Protein AF-0000000067869319 (afdb_homodimer)

Solvent-accessible surface area (backbone atoms only — not comparable to full-atom values): 21331 Å² total; per-residue (Å²): 105,58,40,71,77,82,32,71,68,83,78,74,86,83,82,82,80,60,70,73,48,52,66,62,52,66,62,49,45,68,36,62,40,62,28,26,28,65,43,75,42,44,82,75,52,27,30,23,36,36,26,72,45,60,72,85,71,68,50,71,69,44,65,34,43,78,20,43,46,50,33,83,31,21,37,71,39,33,43,42,65,54,85,50,71,67,39,41,28,38,36,38,10,47,85,43,45,61,46,70,24,35,32,40,72,78,50,72,39,92,92,50,56,77,91,72,91,54,92,54,51,48,75,48,73,46,95,59,58,26,36,42,34,38,30,68,80,80,70,42,80,45,78,43,34,66,75,50,69,37,49,78,46,80,42,54,65,43,81,43,79,46,48,80,53,56,75,47,79,44,47,70,51,50,77,46,80,46,47,74,40,78,38,73,54,118,129,77,69,71,89,70,66,73,78,86,76,81,86,80,90,79,80,75,51,72,73,38,48,66,61,57,54,51,40,48,36,35,43,62,28,26,28,64,43,76,42,70,95,76,53,28,32,22,37,35,26,70,44,62,72,85,71,69,50,72,65,45,65,36,43,78,21,45,60,66,62,94,35,82,64,97,60,69,52,90,77,80,87,46,70,68,19,36,29,39,36,39,4,92,86,30,46,58,50,73,22,38,33,36,53,7,34,58,38,90,93,23,54,75,89,62,55,52,68,56,36,38,36,37,37,39,70,62,59,26,36,42,35,38,30,65,80,78,26,36,39,37,38,36,24,52,74,57,60,30,68,49,79,46,81,42,58,62,44,79,46,78,35,84,43,65,44,77,47,79,38,88,52,68,45,75,46,76,60,100,73,86,78,81,85,119

Nearest PDB structures (foldseek):
  3qr8-assembly1_A  TM=9.189E-01  e=3.769E-14  Peduovirus P2
  4s37-assembly3_G  TM=7.248E-01  e=3.192E-13  Pseudomonas aeruginosa
  4s37-assembly6_Q  TM=6.832E-01  e=3.247E-12  Pseudomonas aeruginosa
  6j0m-assembly1_C  TM=5.614E-01  e=2.243E-05  Photorhabdus asymbiotica
  3aqj-assembly2_R  TM=8.173E-01  e=1.154E-01  Peduovirus P2

Radius of gyration: 25.8 Å; Cα contacts (8 Å, |Δi|>4): 747; chains: 2; bounding box: 47×86×66 Å

InterPro domains:
  IPR006531 Gp5/Type VI secretion system Vgr protein, OB-fold domain [PF04717] (34-108)
  IPR013046 Phage baseplate assembly protein V/Gp45 [TIGR01644] (29-178)
  IPR037026 Vgr protein, OB-fold domain superfamily [G3DSA:2.40.50.230] (19-111)

Secondary structure (DSSP, 8-state):
-TTTTT--------SSTTSHHHHHHHTS--SEEEEEEEEEEGGGTEEEEEE---GGGT---EEP-SB-BB-S-BSSSEEEE---TT-EEEEE-TTS-GGG-EEEE----SSS--S---TTEEEEE-TT--EEEEETTTTEEEEE-TTTT-EEEEE-SEEEEEESS-EEEEESS-EEEE-SEEEE--/---GGG----------S--HHHHHHHTS--SEEEEEEEEEEGGGTEEEEEE---GGGT---EEP-SB-B--S-BSSSB------TT-EEEEE-TTS-GGG-EEEE-B--SSS--S---TTEEEEE-TT--EEEEETTTTEEEEE-TTTT-EEEEEES-EEEEESS-EEEE-SSEEEE--S---S--

Structure (mmCIF, N/CA/C/O backbone):
data_AF-0000000067869319-model_v1
#
loop_
_entity.id
_entity.type
_entity.pdbx_description
1 polymer 'Phage baseplate assembly protein V'
#
loop_
_atom_site.group_PDB
_atom_site.id
_atom_site.type_symbol
_atom_site.label_atom_id
_atom_site.label_alt_id
_atom_site.label_comp_id
_atom_site.label_asym_id
_atom_site.label_entity_id
_atom_site.label_seq_id
_atom_site.pdbx_PDB_ins_code
_atom_site.Cartn_x
_atom_site.Cartn_y
_atom_site.Cartn_z
_atom_site.occupancy
_atom_site.B_iso_or_equiv
_atom_site.auth_seq_id
_atom_site.auth_comp_id
_atom_site.auth_asym_id
_atom_site.auth_atom_id
_atom_site.pdbx_PDB_model_num
ATOM 1 N N . MET A 1 1 ? 20.812 10.32 29.609 1 18.92 1 MET A N 1
ATOM 2 C CA . MET A 1 1 ? 21.781 10.891 28.688 1 18.92 1 MET A CA 1
ATOM 3 C C . MET A 1 1 ? 21.172 11.086 27.297 1 18.92 1 MET A C 1
ATOM 5 O O . MET A 1 1 ? 20.438 10.219 26.828 1 18.92 1 MET A O 1
ATOM 9 N N . ALA A 1 2 ? 21.156 12.062 26.469 1 27.75 2 ALA A N 1
ATOM 10 C CA . ALA A 1 2 ? 20.047 12.328 25.562 1 27.75 2 ALA A CA 1
ATOM 11 C C . ALA A 1 2 ? 20.016 11.312 24.422 1 27.75 2 ALA A C 1
ATOM 13 O O . ALA A 1 2 ? 18.953 10.781 24.078 1 27.75 2 ALA A O 1
ATOM 14 N N . PRO A 1 3 ? 19.969 10.094 23.609 1 24.06 3 PRO A N 1
ATOM 15 C CA . PRO A 1 3 ? 18.562 10.102 23.219 1 24.06 3 PRO A CA 1
ATOM 16 C C . PRO A 1 3 ? 17.609 10.031 24.406 1 24.06 3 PRO A C 1
ATOM 18 O O . PRO A 1 3 ? 16.391 10.086 24.234 1 24.06 3 PRO A O 1
ATOM 21 N N . GLN A 1 4 ? 17.75 8.977 25.328 1 26.09 4 GLN A N 1
ATOM 22 C CA . GLN A 1 4 ? 18.703 7.875 25.219 1 26.09 4 GLN A CA 1
ATOM 23 C C . GLN A 1 4 ? 18.188 6.797 24.266 1 26.09 4 GLN A C 1
ATOM 25 O O . GLN A 1 4 ? 18.953 5.926 23.844 1 26.09 4 GLN A O 1
ATOM 30 N N . TRP A 1 5 ? 17.125 6.77 22.969 1 31.14 5 TRP A N 1
ATOM 31 C CA . TRP A 1 5 ? 16.781 7.492 21.75 1 31.14 5 TRP A CA 1
ATOM 32 C C . TRP A 1 5 ? 16.062 8.797 22.078 1 31.14 5 TRP A C 1
ATOM 34 O O . TRP A 1 5 ? 16.406 9.852 21.531 1 31.14 5 TRP A O 1
ATOM 44 N N . LEU A 1 6 ? 14.82 9.195 22.344 1 31.52 6 LEU A N 1
ATOM 45 C CA . LEU A 1 6 ? 14.219 10.391 22.922 1 31.52 6 LEU A CA 1
ATOM 46 C C . LEU A 1 6 ? 14.57 10.516 24.391 1 31.52 6 LEU A C 1
ATOM 48 O O . LEU A 1 6 ? 13.789 11.07 25.172 1 31.52 6 LEU A O 1
ATOM 52 N N . GLU A 1 7 ? 15.555 9.984 25 1 29.2 7 GLU A N 1
ATOM 53 C CA . GLU A 1 7 ? 15.797 10.203 26.422 1 29.2 7 GLU A CA 1
ATOM 54 C C . GLU A 1 7 ? 16.016 11.688 26.719 1 29.2 7 GLU A C 1
ATOM 56 O O . GLU A 1 7 ? 17.094 12.227 26.438 1 29.2 7 GLU A O 1
ATOM 61 N N . ARG A 1 8 ? 15.016 12.633 26.359 1 29.77 8 ARG A N 1
ATOM 62 C CA . ARG A 1 8 ? 15.172 13.984 26.891 1 29.77 8 ARG A CA 1
ATOM 63 C C . ARG A 1 8 ? 15.289 13.969 28.422 1 29.77 8 ARG A C 1
ATOM 65 O O . ARG A 1 8 ? 14.578 13.219 29.094 1 29.77 8 ARG A O 1
ATOM 72 N N . GLY A 1 9 ? 16.406 14.211 28.969 1 27.19 9 GLY A N 1
ATOM 73 C CA . GLY A 1 9 ? 16.672 14.414 30.391 1 27.19 9 GLY A CA 1
ATOM 74 C C . GLY A 1 9 ? 15.703 15.367 31.047 1 27.19 9 GLY A C 1
ATOM 75 O O . GLY A 1 9 ? 15.07 16.188 30.375 1 27.19 9 GLY A O 1
ATOM 76 N N . ASP A 1 10 ? 15.32 15.172 32.281 1 28.61 10 ASP A N 1
ATOM 77 C CA . ASP A 1 10 ? 14.391 15.68 33.281 1 28.61 10 ASP A CA 1
ATOM 78 C C . ASP A 1 10 ? 14.617 17.172 33.531 1 28.61 10 ASP A C 1
ATOM 80 O O . ASP A 1 10 ? 15.445 17.531 34.375 1 28.61 10 ASP A O 1
ATOM 84 N N . ALA A 1 11 ? 14.719 18.203 32.594 1 29.91 11 ALA A N 1
ATOM 85 C CA . ALA A 1 11 ? 14.922 19.516 33.219 1 29.91 11 ALA A CA 1
ATOM 86 C C . ALA A 1 11 ? 13.703 19.938 34.031 1 29.91 11 ALA A C 1
ATOM 88 O O . ALA A 1 11 ? 12.578 19.938 33.531 1 29.91 11 ALA A O 1
ATOM 89 N N . THR A 1 12 ? 13.602 19.844 35.312 1 27.05 12 THR A N 1
ATOM 90 C CA . THR A 1 12 ? 12.672 20.203 36.375 1 27.05 12 THR A CA 1
ATOM 91 C C . THR A 1 12 ? 12.398 21.703 36.344 1 27.05 12 THR A C 1
ATOM 93 O O . THR A 1 12 ? 11.797 22.25 37.281 1 27.05 12 THR A O 1
ATOM 96 N N . THR A 1 13 ? 12.273 22.5 35.25 1 28.31 13 THR A N 1
ATOM 97 C CA . THR A 1 13 ? 12.133 23.906 35.562 1 28.31 13 THR A CA 1
ATOM 98 C C . THR A 1 13 ? 10.781 24.188 36.219 1 28.31 13 THR A C 1
ATOM 100 O O . THR A 1 13 ? 9.742 23.719 35.75 1 28.31 13 THR A O 1
ATOM 103 N N . SER A 1 14 ? 10.562 24.812 37.5 1 27.92 14 SER A N 1
ATOM 104 C CA . SER A 1 14 ? 9.609 25.094 38.594 1 27.92 14 SER A CA 1
ATOM 105 C C . SER A 1 14 ? 8.461 25.969 38.094 1 27.92 14 SER A C 1
ATOM 107 O O . SER A 1 14 ? 7.293 25.594 38.219 1 27.92 14 SER A O 1
ATOM 109 N N . GLY A 1 15 ? 8.234 27.297 38.656 1 27.8 15 GLY A N 1
ATOM 110 C CA . GLY A 1 15 ? 7.211 27.953 39.438 1 27.8 15 GLY A CA 1
ATOM 111 C C . GLY A 1 15 ? 6.152 28.641 38.625 1 27.8 15 GLY A C 1
ATOM 112 O O . GLY A 1 15 ? 4.957 28.5 38.875 1 27.8 15 GLY A O 1
ATOM 113 N N . VAL A 1 16 ? 6.34 29.938 38.125 1 30.02 16 VAL A N 1
ATOM 114 C CA . VAL A 1 16 ? 5.473 31.109 38.094 1 30.02 16 VAL A CA 1
ATOM 115 C C . VAL A 1 16 ? 4.555 31.047 36.875 1 30.02 16 VAL A C 1
ATOM 117 O O . VAL A 1 16 ? 3.703 31.922 36.688 1 30.02 16 VAL A O 1
ATOM 120 N N . GLY A 1 17 ? 5.023 30.406 35.688 1 32.97 17 GLY A N 1
ATOM 121 C CA . GLY A 1 17 ? 4.457 30.75 34.406 1 32.97 17 GLY A CA 1
ATOM 122 C C . GLY A 1 17 ? 3.062 30.188 34.188 1 32.97 17 GLY A C 1
ATOM 123 O O . GLY A 1 17 ? 2.635 29.969 33.062 1 32.97 17 GLY A O 1
ATOM 124 N N . ASP A 1 18 ? 2.207 30.094 35.25 1 34.16 18 ASP A N 1
ATOM 125 C CA . ASP A 1 18 ? 0.947 29.359 35.25 1 34.16 18 ASP A CA 1
ATOM 126 C C . ASP A 1 18 ? -0.1 30.047 34.375 1 34.16 18 ASP A C 1
ATOM 128 O O . ASP A 1 18 ? -0.998 29.391 33.844 1 34.16 18 ASP A O 1
ATOM 132 N N . TYR A 1 19 ? -0.344 31.344 34.625 1 35.09 19 TYR A N 1
ATOM 133 C CA . TYR A 1 19 ? -1.619 31.953 34.281 1 35.09 19 TYR A CA 1
ATOM 134 C C . TYR A 1 19 ? -1.768 32.062 32.781 1 35.09 19 TYR A C 1
ATOM 136 O O . TYR A 1 19 ? -2.863 31.891 32.219 1 35.09 19 TYR A O 1
ATOM 144 N N . GLU A 1 20 ? -0.791 32.719 32 1 35.06 20 GLU A N 1
ATOM 145 C CA . GLU A 1 20 ? -0.871 32.938 30.562 1 35.06 20 GLU A CA 1
ATOM 146 C C . GLU A 1 20 ? -0.944 31.594 29.828 1 35.06 20 GLU A C 1
ATOM 148 O O . GLU A 1 20 ? -1.161 31.578 28.609 1 35.06 20 GLU A O 1
ATOM 153 N N . ALA A 1 21 ? -0.523 30.531 30.531 1 37.59 21 ALA A N 1
ATOM 154 C CA . ALA A 1 21 ? -0.527 29.172 30 1 37.59 21 ALA A CA 1
ATOM 155 C C . ALA A 1 21 ? -1.949 28.703 29.719 1 37.59 21 ALA A C 1
ATOM 157 O O . ALA A 1 21 ? -2.174 27.906 28.812 1 37.59 21 ALA A O 1
ATOM 158 N N . SER A 1 22 ? -2.967 29.281 30.5 1 38.34 22 SER A N 1
ATOM 159 C CA . SER A 1 22 ? -4.316 28.75 30.359 1 38.34 22 SER A CA 1
ATOM 160 C C . SER A 1 22 ? -4.918 29.094 29 1 38.34 22 SER A C 1
ATOM 162 O O . SER A 1 22 ? -5.586 28.266 28.375 1 38.34 22 SER A O 1
ATOM 164 N N . ASP A 1 23 ? -5.035 30.484 28.688 1 38.06 23 ASP A N 1
ATOM 165 C CA . ASP A 1 23 ? -5.707 30.906 27.469 1 38.06 23 ASP A CA 1
ATOM 166 C C . ASP A 1 23 ? -4.961 30.406 26.234 1 38.06 23 ASP A C 1
ATOM 168 O O . ASP A 1 23 ? -5.578 30.125 25.203 1 38.06 23 ASP A O 1
ATOM 172 N N . HIS A 1 24 ? -3.688 30.562 26.156 1 38.81 24 HIS A N 1
ATOM 173 C CA . HIS A 1 24 ? -2.881 29.969 25.094 1 38.81 24 HIS A CA 1
ATOM 174 C C . HIS A 1 24 ? -3.125 28.469 25 1 38.81 24 HIS A C 1
ATOM 176 O O . HIS A 1 24 ? -2.824 27.859 23.969 1 38.81 24 HIS A O 1
ATOM 182 N N . SER A 1 25 ? -3.391 27.828 26.109 1 41.72 25 SER A N 1
ATOM 183 C CA . SER A 1 25 ? -3.699 26.406 26.125 1 41.72 25 SER A CA 1
ATOM 184 C C . SER A 1 25 ? -4.922 26.094 25.281 1 41.72 25 SER A C 1
ATOM 186 O O . SER A 1 25 ? -4.984 25.047 24.625 1 41.72 25 SER A O 1
ATOM 188 N N . ARG A 1 26 ? -6.016 26.859 25.5 1 40.59 26 ARG A N 1
ATOM 189 C CA . ARG A 1 26 ? -7.258 26.547 24.812 1 40.59 26 ARG A CA 1
ATOM 190 C C . ARG A 1 26 ? -7.09 26.688 23.297 1 40.59 26 ARG A C 1
ATOM 192 O O . ARG A 1 26 ? -7.777 26.016 22.531 1 40.59 26 ARG A O 1
ATOM 199 N N . ARG A 1 27 ? -6.496 27.891 22.906 1 41.31 27 ARG A N 1
ATOM 200 C CA . ARG A 1 27 ? -6.422 28.047 21.453 1 41.31 27 ARG A CA 1
ATOM 201 C C . ARG A 1 27 ? -5.508 27 20.828 1 41.31 27 ARG A C 1
ATOM 203 O O . ARG A 1 27 ? -4.828 27.266 19.844 1 41.31 27 ARG A O 1
ATOM 210 N N . HIS A 1 28 ? -4.812 26.266 21.641 1 45.34 28 HIS A N 1
ATOM 211 C CA . HIS A 1 28 ? -4.195 25.172 20.906 1 45.34 28 HIS A CA 1
ATOM 212 C C . HIS A 1 28 ? -5.125 24.641 19.828 1 45.34 28 HIS A C 1
ATOM 214 O O . HIS A 1 28 ? -6.129 23.984 20.125 1 45.34 28 HIS A O 1
ATOM 220 N N . GLY A 1 29 ? -5.574 25.672 18.938 1 47.19 29 GLY A N 1
ATOM 221 C CA . GLY A 1 29 ? -6.387 25.266 17.797 1 47.19 29 GLY A CA 1
ATOM 222 C C . GLY A 1 29 ? -6.312 23.781 17.516 1 47.19 29 GLY A C 1
ATOM 223 O O . GLY A 1 29 ? -5.27 23.156 17.719 1 47.19 29 GLY A O 1
ATOM 224 N N . ASN A 1 30 ? -7.383 23.156 17.766 1 56.75 30 ASN A N 1
ATOM 225 C CA . ASN A 1 30 ? -7.512 21.703 17.609 1 56.75 30 ASN A CA 1
ATOM 226 C C . ASN A 1 30 ? -6.902 21.234 16.297 1 56.75 30 ASN A C 1
ATOM 228 O O . ASN A 1 30 ? -7.57 21.234 15.258 1 56.75 30 ASN A O 1
ATOM 232 N N . LEU A 1 31 ? -5.586 21.188 16.234 1 72.06 31 LEU A N 1
ATOM 233 C CA . LEU A 1 31 ? -4.762 20.812 15.094 1 72.06 31 LEU A CA 1
ATOM 234 C C . LEU A 1 31 ? -5.168 19.453 14.555 1 72.06 31 LEU A C 1
ATOM 236 O O . LEU A 1 31 ? -4.988 19.172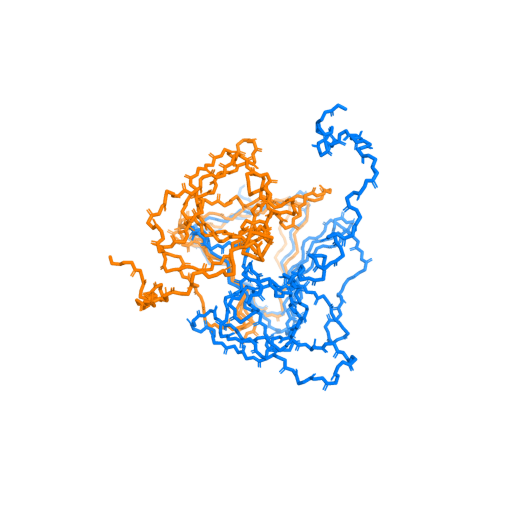 13.367 1 72.06 31 LEU A O 1
ATOM 240 N N . LEU A 1 32 ? -5.887 18.75 15.477 1 80.62 32 LEU A N 1
ATOM 241 C CA . LEU A 1 32 ? -6.324 17.406 15.078 1 80.62 32 LEU A CA 1
ATOM 242 C C . LEU A 1 32 ? -7.789 17.203 15.43 1 80.62 32 LEU A C 1
ATOM 244 O O . LEU A 1 32 ? -8.219 17.5 16.547 1 80.62 32 LEU A O 1
ATOM 248 N N . ARG A 1 33 ? -8.531 16.844 14.414 1 84.12 33 ARG A N 1
ATOM 249 C CA . ARG A 1 33 ? -9.938 16.5 14.641 1 84.12 33 ARG A CA 1
ATOM 250 C C . ARG A 1 33 ? -10.289 15.188 13.961 1 84.12 33 ARG A C 1
ATOM 252 O O . ARG A 1 33 ? -9.828 14.906 12.852 1 84.12 33 ARG A O 1
ATOM 259 N N . VAL A 1 34 ? -11.156 14.477 14.711 1 87.69 34 VAL A N 1
ATOM 260 C CA . VAL A 1 34 ? -11.672 13.25 14.102 1 87.69 34 VAL A CA 1
ATOM 261 C C . VAL A 1 34 ? -12.938 13.57 13.312 1 87.69 34 VAL A C 1
ATOM 263 O O . VAL A 1 34 ? -13.766 14.367 13.742 1 87.69 34 VAL A O 1
ATOM 266 N N . GLY A 1 35 ? -13.086 12.984 12.141 1 91.25 35 GLY A N 1
ATOM 267 C CA . GLY A 1 35 ? -14.273 13.125 11.312 1 91.25 35 GLY A CA 1
ATOM 268 C C . GLY A 1 35 ? -14.516 11.922 10.422 1 91.25 35 GLY A C 1
ATOM 269 O O . GLY A 1 35 ? -13.906 10.867 10.609 1 91.25 35 GLY A O 1
ATOM 270 N N . ARG A 1 36 ? -15.547 12.125 9.539 1 93.81 36 ARG A N 1
ATOM 271 C CA . ARG A 1 36 ? -15.883 11.109 8.547 1 93.81 36 ARG A CA 1
ATOM 272 C C . ARG A 1 36 ? -15.883 11.703 7.141 1 93.81 36 ARG A C 1
ATOM 274 O O . ARG A 1 36 ? -16.344 12.828 6.938 1 93.81 36 ARG A O 1
ATOM 281 N N . VAL A 1 37 ? -15.383 10.898 6.246 1 95.94 37 VAL A N 1
ATOM 282 C CA . VAL A 1 37 ? -15.445 11.336 4.859 1 95.94 37 VAL A CA 1
ATOM 283 C C . VAL A 1 37 ? -16.906 11.547 4.445 1 95.94 37 VAL A C 1
ATOM 285 O O . VAL A 1 37 ? -17.719 10.617 4.52 1 95.94 37 VAL A O 1
ATOM 288 N N . ALA A 1 38 ? -17.234 12.727 3.963 1 96.06 38 ALA A N 1
ATOM 289 C CA . ALA A 1 38 ? -18.594 13.062 3.551 1 96.06 38 ALA A CA 1
ATOM 290 C C . ALA A 1 38 ? -18.734 12.992 2.033 1 96.06 38 ALA A C 1
ATOM 292 O O . ALA A 1 38 ? -19.766 12.539 1.522 1 96.06 38 ALA A O 1
ATOM 293 N N . GLU A 1 39 ? -17.812 13.531 1.343 1 97.69 39 GLU A N 1
ATOM 294 C CA . GLU A 1 39 ? -17.75 13.57 -0.115 1 97.69 39 GLU A CA 1
ATOM 295 C C . GLU A 1 39 ? -16.344 13.266 -0.622 1 97.69 39 GLU A C 1
ATOM 297 O O . GLU A 1 39 ? -15.367 13.422 0.114 1 97.69 39 GLU A O 1
ATOM 302 N N . ALA A 1 40 ? -16.328 12.805 -1.881 1 97.31 40 ALA A N 1
ATOM 303 C CA . ALA A 1 40 ? -15.031 12.523 -2.484 1 97.31 40 ALA A CA 1
ATOM 304 C C . ALA A 1 40 ? -15 12.945 -3.951 1 97.31 40 ALA A C 1
ATOM 306 O O . ALA A 1 40 ? -15.977 12.742 -4.68 1 97.31 40 ALA A O 1
ATOM 307 N N . ASP A 1 41 ? -13.922 13.57 -4.305 1 96.88 41 ASP A N 1
ATOM 308 C CA . ASP A 1 41 ? -13.562 13.859 -5.691 1 96.88 41 ASP A CA 1
ATOM 309 C C . ASP A 1 41 ? -12.289 13.117 -6.09 1 96.88 41 ASP A C 1
ATOM 311 O O . ASP A 1 41 ? -11.195 13.688 -6.062 1 96.88 41 ASP A O 1
ATOM 315 N N . TYR A 1 42 ? -12.438 11.906 -6.531 1 95.81 42 TYR A N 1
ATOM 316 C CA . TYR A 1 42 ? -11.312 10.992 -6.723 1 95.81 42 TYR A CA 1
ATOM 317 C C . TYR A 1 42 ? -10.438 11.445 -7.883 1 95.81 42 TYR A C 1
ATOM 319 O O . TYR A 1 42 ? -9.211 11.375 -7.805 1 95.81 42 TYR A O 1
ATOM 327 N N . PRO A 1 43 ? -11.008 11.977 -8.969 1 94.88 43 PRO A N 1
ATOM 328 C CA . PRO A 1 43 ? -10.141 12.461 -10.047 1 94.88 43 PRO A CA 1
ATOM 329 C C . PRO A 1 43 ? -9.18 13.555 -9.586 1 94.88 43 PRO A C 1
ATOM 331 O O . PRO A 1 43 ? -8.086 13.688 -10.133 1 94.88 43 PRO A O 1
ATOM 334 N N . LYS A 1 44 ? -9.562 14.258 -8.547 1 92.69 44 LYS A N 1
ATOM 335 C CA . LYS A 1 44 ? -8.711 15.336 -8.062 1 92.69 44 LYS A CA 1
ATOM 336 C C . LYS A 1 44 ? -7.953 14.914 -6.801 1 92.69 44 LYS A C 1
ATOM 338 O O . LYS A 1 44 ? -7.102 15.656 -6.305 1 92.69 44 LYS A O 1
ATOM 343 N N . GLY A 1 45 ? -8.289 13.734 -6.352 1 92.69 45 GLY A N 1
ATOM 344 C CA . GLY A 1 45 ? -7.629 13.258 -5.148 1 92.69 45 GLY A CA 1
ATOM 345 C C . GLY A 1 45 ? -8.008 14.055 -3.91 1 92.69 45 GLY A C 1
ATOM 346 O O . GLY A 1 45 ? -7.152 14.336 -3.064 1 92.69 45 GLY A O 1
ATOM 347 N N . LEU A 1 46 ? -9.227 14.516 -3.805 1 94.12 46 LEU A N 1
ATOM 348 C CA . LEU A 1 46 ? -9.672 15.359 -2.701 1 94.12 46 LEU A CA 1
ATOM 349 C C . LEU A 1 46 ? -10.914 14.773 -2.039 1 94.12 46 LEU A C 1
ATOM 351 O O . LEU A 1 46 ? -11.688 14.055 -2.678 1 94.12 46 LEU A O 1
ATOM 355 N N . ILE A 1 47 ? -11.062 15.102 -0.791 1 95.5 47 ILE A N 1
ATOM 356 C CA . ILE A 1 47 ? -12.258 14.711 -0.053 1 95.5 47 ILE A CA 1
ATOM 357 C C . ILE A 1 47 ? -12.758 15.883 0.788 1 95.5 47 ILE A C 1
ATOM 359 O O . ILE A 1 47 ? -12.023 16.844 1.005 1 95.5 47 ILE A O 1
ATOM 363 N N . ARG A 1 48 ? -13.969 15.789 1.183 1 96.31 48 ARG A N 1
ATOM 364 C CA . ARG A 1 48 ? -14.523 16.609 2.254 1 96.31 48 ARG A CA 1
ATOM 365 C C . ARG A 1 48 ? -14.852 15.766 3.479 1 96.31 48 ARG A C 1
ATOM 367 O O . ARG A 1 48 ? -15.367 14.656 3.352 1 96.31 48 ARG A O 1
ATOM 374 N N . VAL A 1 49 ? -14.516 16.312 4.617 1 94.25 49 VAL A N 1
ATOM 375 C CA . VAL A 1 49 ? -14.68 15.586 5.867 1 94.25 49 VAL A CA 1
ATOM 376 C C . VAL A 1 49 ? -15.695 16.297 6.754 1 94.25 49 VAL A C 1
ATOM 378 O O . VAL A 1 49 ? -15.617 17.516 6.938 1 94.25 49 VAL A O 1
ATOM 381 N N . ALA A 1 50 ? -16.656 15.547 7.238 1 93.06 50 ALA A N 1
ATOM 382 C CA . ALA A 1 50 ? -17.594 16.031 8.25 1 93.06 50 ALA A CA 1
ATOM 383 C C . ALA A 1 50 ? -17.031 15.852 9.656 1 93.06 50 ALA A C 1
ATOM 385 O O . ALA A 1 50 ? -16.719 14.727 10.062 1 93.06 50 ALA A O 1
ATOM 386 N N . ILE A 1 51 ? -16.797 16.891 10.312 1 87.88 51 ILE A N 1
ATOM 387 C CA . ILE A 1 51 ? -16.25 16.891 11.664 1 87.88 51 ILE A CA 1
ATOM 388 C C . ILE A 1 51 ? -17.359 17.188 12.672 1 87.88 51 ILE A C 1
ATOM 390 O O . ILE A 1 51 ? -18.109 18.141 12.516 1 87.88 51 ILE A O 1
ATOM 394 N N . GLU A 1 52 ? -17.594 16.188 13.578 1 72.62 52 GLU A N 1
ATOM 395 C CA . GLU A 1 52 ? -18.641 16.422 14.57 1 72.62 52 GLU A CA 1
ATOM 396 C C . GLU A 1 52 ? -18.172 17.391 15.648 1 72.62 52 GLU A C 1
ATOM 398 O O . GLU A 1 52 ? -17.047 17.297 16.141 1 72.62 52 GLU A O 1
ATOM 403 N N . GLU A 1 53 ? -18.609 18.562 15.547 1 60.66 53 GLU A N 1
ATOM 404 C CA . GLU A 1 53 ? -18.297 19.562 16.578 1 60.66 53 GLU A CA 1
ATOM 405 C C . GLU A 1 53 ? -18.766 19.094 17.953 1 60.66 53 GLU A C 1
ATOM 407 O O . GLU A 1 53 ? -19.609 18.203 18.062 1 60.66 53 GLU A O 1
ATOM 412 N N . ASP A 1 54 ? -18.141 19.594 19 1 52.94 54 ASP A N 1
ATOM 413 C CA . ASP A 1 54 ? -18.406 19.406 20.438 1 52.94 54 ASP A CA 1
ATOM 414 C C . ASP A 1 54 ? -19.906 19.328 20.719 1 52.94 54 ASP A C 1
ATOM 416 O O . ASP A 1 54 ? -20.672 20.156 20.219 1 52.94 54 ASP A O 1
ATOM 420 N N . GLU A 1 55 ? -20.359 18.047 21.078 1 48.75 55 GLU A N 1
ATOM 421 C CA . GLU A 1 55 ? -21.719 17.875 21.562 1 48.75 55 GLU A CA 1
ATOM 422 C C . GLU A 1 55 ? -22.203 19.094 22.328 1 48.75 55 GLU A C 1
ATOM 424 O O . GLU A 1 55 ? -23.406 19.406 22.328 1 48.75 55 GLU A O 1
ATOM 429 N N . GLU A 1 56 ? -21.297 19.531 23.219 1 48.44 56 GLU A N 1
ATOM 430 C CA . GLU A 1 56 ? -21.828 20.531 24.141 1 48.44 56 GLU A CA 1
ATOM 431 C C . GLU A 1 56 ? -22.422 21.719 23.391 1 48.44 56 GLU A C 1
ATOM 433 O O . GLU A 1 56 ? -23.375 22.344 23.859 1 48.44 56 GLU A O 1
ATOM 438 N N . SER A 1 57 ? -21.688 22.125 22.484 1 46.75 57 SER A N 1
ATOM 439 C CA . SER A 1 57 ? -22.219 23.359 21.922 1 46.75 57 SER A CA 1
ATOM 440 C C . SER A 1 57 ? -23.328 23.094 20.922 1 46.75 57 SER A C 1
ATOM 442 O O . SER A 1 57 ? -24.016 24.016 20.484 1 46.75 57 SER A O 1
ATOM 444 N N . GLY A 1 58 ? -23.812 21.844 20.797 1 47.88 58 GLY A N 1
ATOM 445 C CA . GLY A 1 58 ? -24.953 21.547 19.922 1 47.88 58 GLY A CA 1
ATOM 446 C C . GLY A 1 58 ? -24.688 21.891 18.469 1 47.88 58 GLY A C 1
ATOM 447 O O . GLY A 1 58 ? -25.625 21.969 17.672 1 47.88 58 GLY A O 1
ATOM 448 N N . GLU A 1 59 ? -23.562 22.578 18.219 1 48.69 59 GLU A N 1
ATOM 449 C CA . GLU A 1 59 ? -23.391 23.188 16.906 1 48.69 59 GLU A CA 1
ATOM 450 C C . GLU A 1 59 ? -23.141 22.125 15.836 1 48.69 59 GLU A C 1
ATOM 452 O O . GLU A 1 59 ? -22.719 21 16.156 1 48.69 59 GLU A O 1
ATOM 457 N N . ALA A 1 60 ? -23.547 22.562 14.555 1 54.75 60 ALA A N 1
A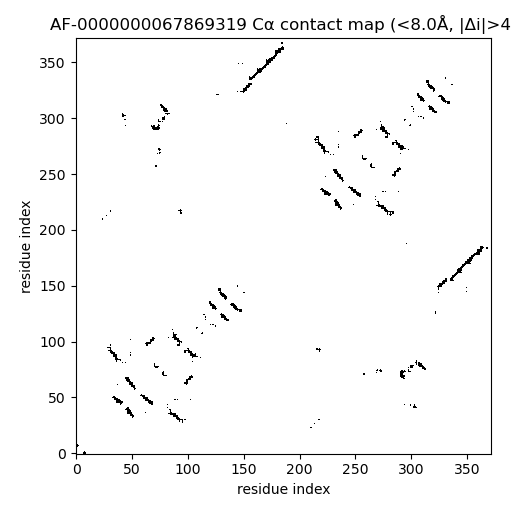TOM 458 C CA . ALA A 1 60 ? -23.641 21.953 13.227 1 54.75 60 ALA A CA 1
ATOM 459 C C . ALA A 1 60 ? -22.328 21.281 12.836 1 54.75 60 ALA A C 1
ATOM 461 O O . ALA A 1 60 ? -21.266 21.641 13.328 1 54.75 60 ALA A O 1
ATOM 462 N N . LEU A 1 61 ? -22.344 20.141 12.242 1 63.84 61 LEU A N 1
ATOM 463 C CA . LEU A 1 61 ? -21.328 19.438 11.484 1 63.84 61 LEU A CA 1
ATOM 464 C C . LEU A 1 61 ? -20.531 20.391 10.602 1 63.84 61 LEU A C 1
ATOM 466 O O . LEU A 1 61 ? -21.109 21.234 9.906 1 63.84 61 LEU A O 1
ATOM 470 N N . LEU A 1 62 ? -19.266 20.578 11.078 1 83.06 62 LEU A N 1
ATOM 471 C CA . LEU A 1 62 ? -18.375 21.344 10.203 1 83.06 62 LEU A CA 1
ATOM 472 C C . LEU A 1 62 ? -17.875 20.469 9.055 1 83.06 62 LEU A C 1
ATOM 474 O O . LEU A 1 62 ? -17.453 19.328 9.266 1 83.06 62 LEU A O 1
ATOM 478 N N . LEU A 1 63 ? -18.234 20.953 7.848 1 90.25 63 LEU A N 1
ATOM 479 C CA . LEU A 1 63 ? -17.719 20.312 6.641 1 90.25 63 LEU A CA 1
ATOM 480 C C . LEU A 1 63 ? -16.469 21.031 6.148 1 90.25 63 LEU A C 1
ATOM 482 O O . LEU A 1 63 ? -16.469 22.25 5.992 1 90.25 63 LEU A O 1
ATOM 486 N N . THR A 1 64 ? -15.383 20.281 6.008 1 91.62 64 THR A N 1
ATOM 487 C CA . THR A 1 64 ? -14.172 20.891 5.473 1 91.62 64 THR A CA 1
ATOM 488 C C . THR A 1 64 ? -14.367 21.297 4.012 1 91.62 64 THR A C 1
ATOM 490 O O . THR A 1 64 ? -15.336 20.891 3.375 1 91.62 64 THR A O 1
ATOM 493 N N . ASP A 1 65 ? -13.492 22.188 3.508 1 93.94 65 ASP A N 1
ATOM 494 C CA . ASP A 1 65 ? -13.344 22.297 2.059 1 93.94 65 ASP A CA 1
ATOM 495 C C . ASP A 1 65 ? -12.75 21.016 1.474 1 93.94 65 ASP A C 1
ATOM 497 O O . ASP A 1 65 ? -12.555 20.031 2.189 1 93.94 65 ASP A O 1
ATOM 501 N N . TRP A 1 66 ? -12.586 21.016 0.118 1 94.88 66 TRP A N 1
ATOM 502 C CA . TRP A 1 66 ? -11.852 19.906 -0.499 1 94.88 66 TRP A CA 1
ATOM 503 C C . TRP A 1 66 ? -10.414 19.859 0.002 1 94.88 66 TRP A C 1
ATOM 505 O O . TRP A 1 66 ? -9.656 20.812 -0.179 1 94.88 66 TRP A O 1
ATOM 515 N N . ILE A 1 67 ? -10.055 18.797 0.67 1 91.81 67 ILE A N 1
ATOM 516 C CA . ILE A 1 67 ? -8.711 18.672 1.214 1 91.81 67 ILE A CA 1
ATOM 517 C C . ILE A 1 67 ? -8.078 17.359 0.729 1 91.81 67 ILE A C 1
ATOM 519 O O . ILE A 1 67 ? -8.781 16.391 0.441 1 91.81 67 ILE A O 1
ATOM 523 N N . PRO A 1 68 ? -6.723 17.406 0.607 1 92.38 68 PRO A N 1
ATOM 524 C CA . PRO A 1 68 ? -6.047 16.156 0.246 1 92.38 68 PRO A CA 1
ATOM 525 C C . PRO A 1 68 ? -5.961 15.18 1.413 1 92.38 68 PRO A C 1
ATOM 527 O O . PRO A 1 68 ? -6.223 15.555 2.559 1 92.38 68 PRO A O 1
ATOM 530 N N . TRP A 1 69 ? -5.703 13.945 1.135 1 93.38 69 TRP A N 1
ATOM 531 C CA . TRP A 1 69 ? -5.391 12.953 2.164 1 93.38 69 TRP A CA 1
ATOM 532 C C . TRP A 1 69 ? -3.967 12.438 2.006 1 93.38 69 TRP A C 1
ATOM 534 O O . TRP A 1 69 ? -3.402 12.477 0.909 1 93.38 69 TRP A O 1
ATOM 544 N N . LEU A 1 70 ? -3.443 11.984 3.117 1 92.19 70 LEU A N 1
ATOM 545 C CA . LEU A 1 70 ? -2.102 11.406 3.111 1 92.19 70 LEU A CA 1
ATOM 546 C C . LEU A 1 70 ? -2.131 9.961 2.639 1 92.19 70 LEU A C 1
ATOM 548 O O . LEU A 1 70 ? -3.035 9.203 3 1 92.19 70 LEU A O 1
ATOM 552 N N . THR A 1 71 ? -1.175 9.617 1.809 1 93.62 71 THR A N 1
ATOM 553 C CA . THR A 1 71 ? -0.979 8.258 1.318 1 93.62 71 THR A CA 1
ATOM 554 C C . THR A 1 71 ? 0.39 7.723 1.732 1 93.62 71 THR A C 1
ATOM 556 O O . THR A 1 71 ? 1.16 8.422 2.393 1 93.62 71 THR A O 1
ATOM 559 N N . GLN A 1 72 ? 0.657 6.473 1.398 1 92.81 72 GLN A N 1
ATOM 560 C CA . GLN A 1 72 ? 1.918 5.871 1.819 1 92.81 72 GLN A CA 1
ATOM 561 C C . GLN A 1 72 ? 3.094 6.457 1.044 1 92.81 72 GLN A C 1
ATOM 563 O O . GLN A 1 72 ? 4.168 6.676 1.607 1 92.81 72 GLN A O 1
ATOM 568 N N . ARG A 1 73 ? 2.879 6.648 -0.221 1 95 73 ARG A N 1
ATOM 569 C CA . ARG A 1 73 ? 3.887 7.273 -1.073 1 95 73 ARG A CA 1
ATOM 570 C C . ARG A 1 73 ? 3.234 8.133 -2.152 1 95 73 ARG A C 1
ATOM 572 O O . ARG A 1 73 ? 2.221 7.742 -2.734 1 95 73 ARG A O 1
ATOM 579 N N . ALA A 1 74 ? 3.852 9.242 -2.439 1 95.25 74 ALA A N 1
ATOM 580 C CA . ALA A 1 74 ? 3.428 10.188 -3.469 1 95.25 74 ALA A CA 1
ATOM 581 C C . ALA A 1 74 ? 4.629 10.867 -4.117 1 95.25 74 ALA A C 1
ATOM 583 O O . ALA A 1 74 ? 4.656 12.094 -4.266 1 95.25 74 ALA A O 1
ATOM 584 N N . GLY A 1 75 ? 5.672 10.203 -4.371 1 95 75 GLY A N 1
ATOM 585 C CA . GLY A 1 75 ? 6.863 10.602 -5.102 1 95 75 GLY A CA 1
ATOM 586 C C . GLY A 1 75 ? 7.059 9.828 -6.395 1 95 75 GLY A C 1
ATOM 587 O O . GLY A 1 75 ? 6.133 9.703 -7.195 1 95 75 GLY A O 1
ATOM 588 N N . LYS A 1 76 ? 8.297 9.43 -6.547 1 95.62 76 LYS A N 1
ATOM 589 C CA . LYS A 1 76 ? 8.562 8.617 -7.73 1 95.62 76 LYS A CA 1
ATOM 590 C C . LYS A 1 76 ? 7.746 7.328 -7.703 1 95.62 76 LYS A C 1
ATOM 592 O O . LYS A 1 76 ? 7.242 6.887 -8.734 1 95.62 76 LYS A O 1
ATOM 597 N N . ASP A 1 77 ? 7.719 6.688 -6.559 1 96.62 77 ASP A N 1
ATOM 598 C CA . ASP A 1 77 ? 6.719 5.652 -6.309 1 96.62 77 ASP A CA 1
ATOM 599 C C . ASP A 1 77 ? 5.41 6.262 -5.812 1 96.62 77 ASP A C 1
ATOM 601 O O . ASP A 1 77 ? 5.422 7.223 -5.039 1 96.62 77 ASP A O 1
ATOM 605 N N . ARG A 1 78 ? 4.281 5.703 -6.223 1 96.06 78 ARG A N 1
ATOM 606 C CA . ARG A 1 78 ? 2.988 6.219 -5.781 1 96.06 78 ARG A CA 1
ATOM 607 C C . ARG A 1 78 ? 2.059 5.082 -5.371 1 96.06 78 ARG A C 1
ATOM 609 O O . ARG A 1 78 ? 2.113 3.992 -5.938 1 96.06 78 ARG A O 1
ATOM 616 N N . PHE A 1 79 ? 1.372 5.32 -4.344 1 96.5 79 PHE A N 1
ATOM 617 C CA . PHE A 1 79 ? 0.386 4.391 -3.803 1 96.5 79 PHE A CA 1
ATOM 618 C C . PHE A 1 79 ? -1 5.023 -3.783 1 96.5 79 PHE A C 1
ATOM 620 O O . PHE A 1 79 ? -1.189 6.098 -3.209 1 96.5 79 PHE A O 1
ATOM 627 N N . TRP A 1 80 ? -1.954 4.367 -4.441 1 97 80 TRP A N 1
ATOM 628 C CA . TRP A 1 80 ? -3.344 4.809 -4.473 1 97 80 TRP A CA 1
ATOM 629 C C . TRP A 1 80 ? -4.238 3.85 -3.695 1 97 80 TRP A C 1
ATOM 631 O O . TRP A 1 80 ? -4.277 2.652 -3.988 1 97 80 TRP A O 1
ATOM 641 N N . TRP A 1 81 ? -4.887 4.273 -2.785 1 96.19 81 TRP A N 1
ATOM 642 C CA . TRP A 1 81 ? -5.961 3.643 -2.025 1 96.19 81 TRP A CA 1
ATOM 643 C C . TRP A 1 81 ? -6.859 4.691 -1.377 1 96.19 81 TRP A C 1
ATOM 645 O O . TRP A 1 81 ? -6.645 5.074 -0.224 1 96.19 81 TRP A O 1
ATOM 655 N N . ALA A 1 82 ? -7.824 5.145 -2.088 1 96.12 82 ALA A N 1
ATOM 656 C CA . ALA A 1 82 ? -8.602 6.324 -1.715 1 96.12 82 ALA A CA 1
ATOM 657 C C . ALA A 1 82 ? -9.523 6.023 -0.537 1 96.12 82 ALA A C 1
ATOM 659 O O . ALA A 1 82 ? -10.133 4.953 -0.477 1 96.12 82 ALA A O 1
ATOM 660 N N . PRO A 1 83 ? -9.539 6.965 0.465 1 95.81 83 PRO A N 1
ATOM 661 C CA . PRO A 1 83 ? -10.594 6.824 1.473 1 95.81 83 PRO A CA 1
ATOM 662 C C . PRO A 1 83 ? -12 6.91 0.877 1 95.81 83 PRO A C 1
ATOM 664 O O . PRO A 1 83 ? -12.188 7.539 -0.168 1 95.81 83 PRO A O 1
ATOM 667 N N . GLU A 1 84 ? -12.93 6.305 1.544 1 96.31 84 GLU A N 1
ATOM 668 C CA . GLU A 1 84 ? -14.281 6.246 0.997 1 96.31 84 GLU A CA 1
ATOM 669 C C . GLU A 1 84 ? -15.273 6.977 1.897 1 96.31 84 GLU A C 1
ATOM 671 O O . GLU A 1 84 ? -15.016 7.172 3.086 1 96.31 84 GLU A O 1
ATOM 676 N N . VAL A 1 85 ? -16.359 7.359 1.279 1 96.12 85 VAL A N 1
ATOM 677 C CA . VAL A 1 85 ? -17.391 8.07 2.018 1 96.12 85 VAL A CA 1
ATOM 678 C C . VAL A 1 85 ? -17.844 7.238 3.213 1 96.12 85 VAL A C 1
ATOM 680 O O . VAL A 1 85 ? -18.078 6.035 3.086 1 96.12 85 VAL A O 1
ATOM 683 N N . GLY A 1 86 ? -17.906 7.828 4.387 1 93.88 86 GLY A N 1
ATOM 684 C CA . GLY A 1 86 ? -18.297 7.156 5.617 1 93.88 86 GLY A CA 1
ATOM 685 C C . GLY A 1 86 ? -17.109 6.715 6.453 1 93.88 86 GLY A C 1
ATOM 686 O O . GLY A 1 86 ? -17.25 6.41 7.641 1 93.88 86 GLY A O 1
ATOM 687 N N . GLU A 1 87 ? -15.969 6.613 5.902 1 95.38 87 GLU A N 1
ATOM 688 C CA . GLU A 1 87 ? -14.766 6.184 6.598 1 95.38 87 GLU A CA 1
ATOM 689 C C . GLU A 1 87 ? -14.305 7.23 7.609 1 95.38 87 GLU A C 1
ATOM 691 O O . GLU A 1 87 ? -14.336 8.43 7.328 1 95.38 87 GLU A O 1
ATOM 696 N N . ALA A 1 88 ? -13.859 6.785 8.82 1 93.81 88 ALA A N 1
ATOM 697 C CA . ALA A 1 88 ? -13.305 7.68 9.828 1 93.81 88 ALA A CA 1
ATOM 698 C C . ALA A 1 88 ? -11.898 8.133 9.453 1 93.81 88 ALA A C 1
ATOM 700 O O . ALA A 1 88 ? -11.094 7.332 8.977 1 93.81 88 ALA A O 1
ATOM 701 N N . VAL A 1 89 ? -11.617 9.422 9.648 1 93.5 89 VAL A N 1
ATOM 702 C CA . VAL A 1 89 ? -10.312 10 9.367 1 93.5 89 VAL A CA 1
ATOM 703 C C . VAL A 1 89 ? -9.945 11.016 10.445 1 93.5 89 VAL A C 1
ATOM 705 O O . VAL A 1 89 ? -10.812 11.438 11.219 1 93.5 89 VAL A O 1
ATOM 708 N N . VAL A 1 90 ? -8.648 11.297 10.57 1 90 90 VAL A N 1
ATOM 709 C CA . VAL A 1 90 ? -8.148 12.406 11.375 1 90 90 VAL A CA 1
ATOM 710 C C . VAL A 1 90 ? -7.754 13.57 10.469 1 90 90 VAL A C 1
ATOM 712 O O . VAL A 1 90 ? -6.992 13.391 9.516 1 90 90 VAL A O 1
ATOM 715 N N . VAL A 1 91 ? -8.359 14.703 10.766 1 89 91 VAL A N 1
ATOM 716 C CA . VAL A 1 91 ? -8.008 15.906 10.008 1 89 91 VAL A CA 1
ATOM 717 C C . VAL A 1 91 ? -6.93 16.688 10.758 1 89 91 VAL A C 1
ATOM 719 O O . VAL A 1 91 ? -7.074 16.969 11.953 1 89 91 VAL A O 1
ATOM 722 N N . MET A 1 92 ? -5.855 16.891 10.055 1 84.88 92 MET A N 1
ATOM 723 C CA . MET A 1 92 ? -4.762 17.703 10.57 1 84.88 92 MET A CA 1
ATOM 724 C C . MET A 1 92 ? -4.773 19.094 9.938 1 84.88 92 MET A C 1
ATOM 726 O O . MET A 1 92 ? -4.734 19.219 8.719 1 84.88 92 MET A O 1
ATOM 730 N N . ALA A 1 93 ? -4.84 20.094 10.805 1 79.06 93 ALA A N 1
ATOM 731 C CA . ALA A 1 93 ? -4.91 21.469 10.32 1 79.06 93 ALA A CA 1
ATOM 732 C C . ALA A 1 93 ? -3.762 22.297 10.867 1 79.06 93 ALA A C 1
ATOM 734 O O . ALA A 1 93 ? -3.852 22.844 11.977 1 79.06 93 ALA A O 1
ATOM 735 N N . PRO A 1 94 ? -2.65 22.484 10.039 1 66.38 94 PRO A N 1
ATOM 736 C CA . PRO A 1 94 ? -1.48 23.234 10.5 1 66.38 94 PRO A CA 1
ATOM 737 C C . PRO A 1 94 ? -1.824 24.656 10.945 1 66.38 94 PRO A C 1
ATOM 739 O O . PRO A 1 94 ? -1.255 25.156 11.922 1 66.38 94 PRO A O 1
ATOM 742 N N . SER A 1 95 ? -2.693 25.344 10.195 1 65.69 95 SER A N 1
ATOM 743 C CA . SER A 1 95 ? -3.023 26.734 10.492 1 65.69 95 SER A CA 1
ATOM 744 C C . SER A 1 95 ? -4.172 26.828 11.492 1 65.69 95 SER A C 1
ATOM 746 O O . SER A 1 95 ? -4.555 27.922 11.914 1 65.69 95 SER A O 1
ATOM 748 N N . GLY A 1 96 ? -4.578 25.641 11.922 1 68.56 96 GLY A N 1
ATOM 749 C CA . GLY A 1 96 ? -5.773 25.641 12.758 1 68.56 96 GLY A CA 1
ATOM 750 C C . GLY A 1 96 ? -7.059 25.75 11.953 1 68.56 96 GLY A C 1
ATOM 751 O O . GLY A 1 96 ? -8.148 25.594 12.5 1 68.56 96 GLY A O 1
ATOM 752 N N . GLU A 1 97 ? -6.867 26.141 10.703 1 72.12 97 GLU A N 1
ATOM 753 C CA . GLU A 1 97 ? -8.031 26.172 9.828 1 72.12 97 GLU A CA 1
ATOM 754 C C . GLU A 1 97 ? -8.328 24.797 9.25 1 72.12 97 GLU A C 1
ATOM 756 O O . GLU A 1 97 ? -7.648 24.344 8.32 1 72.12 97 GLU A O 1
ATOM 761 N N . ILE A 1 98 ? -9.305 24.141 9.82 1 67.75 98 ILE A N 1
ATOM 762 C CA . ILE A 1 98 ? -9.641 22.75 9.5 1 67.75 98 ILE A CA 1
ATOM 763 C C . ILE A 1 98 ? -10.039 22.656 8.031 1 67.75 98 ILE A C 1
ATOM 765 O O . ILE A 1 98 ? -9.867 21.609 7.402 1 67.75 98 ILE A O 1
ATOM 769 N N . SER A 1 99 ? -10.469 23.75 7.488 1 73.69 99 SER A N 1
ATOM 770 C CA . SER A 1 99 ? -10.945 23.75 6.109 1 73.69 99 SER A CA 1
ATOM 771 C C . SER A 1 99 ? -9.797 23.578 5.125 1 73.69 99 SER A C 1
ATOM 773 O O . SER A 1 99 ? -10.016 23.203 3.967 1 73.69 99 SER A O 1
ATOM 775 N N . GLN A 1 100 ? -8.594 23.734 5.621 1 73.31 100 GLN A N 1
ATOM 776 C CA . GLN A 1 100 ? -7.449 23.688 4.719 1 73.31 100 GLN A CA 1
ATOM 777 C C . GLN A 1 100 ? -6.434 22.656 5.18 1 73.31 100 GLN A C 1
ATOM 779 O O . GLN A 1 100 ? -5.23 22.812 4.957 1 73.31 100 GLN A O 1
ATOM 784 N N . GLY A 1 101 ? -6.891 21.625 5.746 1 82.75 101 GLY A N 1
ATOM 785 C CA . GLY A 1 101 ? -5.98 20.641 6.301 1 82.75 101 GLY A CA 1
ATOM 786 C C . GLY A 1 101 ? -5.816 19.422 5.422 1 82.75 101 GLY A C 1
ATOM 787 O O . GLY A 1 101 ? -5.957 19.5 4.199 1 82.75 101 GLY A O 1
ATOM 788 N N . PHE A 1 102 ? -5.293 18.406 5.977 1 88.81 102 PHE A N 1
ATOM 789 C CA . PHE A 1 102 ? -5.121 17.078 5.383 1 88.81 102 PHE A CA 1
ATOM 790 C C . PHE A 1 102 ? -5.816 16.016 6.223 1 88.81 102 PHE A C 1
ATOM 792 O O . PHE A 1 102 ? -5.895 16.141 7.449 1 88.81 102 PHE A O 1
ATOM 799 N N . ALA A 1 103 ? -6.25 15.133 5.441 1 91.88 103 ALA A N 1
ATOM 800 C CA . ALA A 1 103 ? -6.867 14.016 6.152 1 91.88 103 ALA A CA 1
ATOM 801 C C . ALA A 1 103 ? -5.914 12.828 6.242 1 91.88 103 ALA A C 1
ATOM 803 O O . ALA A 1 103 ? -5.203 12.516 5.281 1 91.88 103 ALA A O 1
ATOM 804 N N . MET A 1 104 ? -5.855 12.219 7.32 1 90.25 104 MET A N 1
ATOM 805 C CA . MET A 1 104 ? -5.164 10.945 7.512 1 90.25 104 MET A CA 1
ATOM 806 C C . MET A 1 104 ? -6.16 9.805 7.699 1 90.25 104 MET A C 1
ATOM 808 O O . MET A 1 104 ? -6.848 9.734 8.719 1 90.25 104 MET A O 1
ATOM 812 N N . PRO A 1 105 ? -6.141 8.922 6.68 1 87.38 105 PRO A N 1
ATOM 813 C CA . PRO A 1 105 ? -7.039 7.773 6.836 1 87.38 105 PRO A CA 1
ATOM 814 C C . PRO A 1 105 ? -6.559 6.789 7.898 1 87.38 105 PRO A C 1
ATOM 816 O O . PRO A 1 105 ? -5.355 6.707 8.172 1 87.38 105 PRO A O 1
ATOM 819 N N . GLY A 1 106 ? -7.621 6.012 8.477 1 74.25 106 GLY A N 1
ATOM 820 C CA . GLY A 1 106 ? -7.094 4.801 9.094 1 74.25 106 GLY A CA 1
ATOM 821 C C . GLY A 1 106 ? -7.559 4.605 10.523 1 74.25 106 GLY A C 1
ATOM 822 O O . GLY A 1 106 ? -6.867 3.971 11.32 1 74.25 106 GLY A O 1
ATOM 823 N N . ALA A 1 107 ? -8.688 5.098 10.938 1 79.44 107 ALA A N 1
ATOM 824 C CA . ALA A 1 107 ? -9.141 4.684 12.266 1 79.44 107 ALA A CA 1
ATOM 825 C C . ALA A 1 107 ? -10.305 3.703 12.164 1 79.44 107 ALA A C 1
ATOM 827 O O . ALA A 1 107 ? -11.258 3.936 11.414 1 79.44 107 ALA A O 1
ATOM 828 N N . PHE A 1 108 ? -10.133 2.51 12.844 1 88.25 108 PHE A N 1
ATOM 829 C CA . PHE A 1 108 ? -11.281 1.619 12.945 1 88.25 108 PHE A CA 1
ATOM 830 C C . PHE A 1 108 ? -12.422 2.293 13.695 1 88.25 108 PHE A C 1
ATOM 832 O O . PHE A 1 108 ? -12.195 3.201 14.5 1 88.25 108 PHE A O 1
ATOM 839 N N . SER A 1 109 ? -13.555 1.988 13.32 1 89.38 109 SER A N 1
ATOM 840 C CA . SER A 1 109 ? -14.758 2.551 13.922 1 89.38 109 SER A CA 1
ATOM 841 C C . SER A 1 109 ? -15.812 1.476 14.164 1 89.38 109 SER A C 1
ATOM 843 O O . SER A 1 109 ? -15.617 0.314 13.797 1 89.38 109 SER A O 1
ATOM 845 N N . THR A 1 110 ? -16.891 1.851 14.836 1 90.06 110 THR A N 1
ATOM 846 C CA . THR A 1 110 ? -18 0.92 15.078 1 90.06 110 THR A CA 1
ATOM 847 C C . THR A 1 110 ? -18.562 0.402 13.758 1 90.06 110 THR A C 1
ATOM 849 O O . THR A 1 110 ? -18.875 -0.784 13.633 1 90.06 110 THR A O 1
ATOM 852 N N . ASP A 1 111 ? -18.672 1.246 12.727 1 90.56 111 ASP A N 1
ATOM 853 C CA . ASP A 1 111 ? -19.203 0.865 11.422 1 90.56 111 ASP A CA 1
ATOM 854 C C . ASP A 1 111 ? -18.188 0.029 10.641 1 90.56 111 ASP A C 1
ATOM 856 O O . ASP A 1 111 ? -18.578 -0.8 9.812 1 90.56 111 ASP A O 1
ATOM 860 N N . TYR A 1 112 ? -16.969 0.229 10.852 1 93 112 TYR A N 1
ATOM 861 C CA . TYR A 1 112 ? -15.859 -0.483 10.227 1 93 112 TYR A CA 1
ATOM 862 C C . TYR A 1 112 ? -14.852 -0.963 11.266 1 93 112 TYR A C 1
ATOM 864 O O . TYR A 1 112 ? -13.758 -0.401 11.391 1 93 112 TYR A O 1
ATOM 872 N N . PRO A 1 113 ? -15.195 -2.01 11.961 1 94.19 113 PRO A N 1
ATOM 873 C CA . PRO A 1 113 ? -14.328 -2.492 13.047 1 94.19 113 PRO A CA 1
ATOM 874 C C . PRO A 1 113 ? -13.102 -3.234 12.531 1 94.19 113 PRO A C 1
ATOM 876 O O . PRO A 1 113 ? -12.984 -3.492 11.328 1 94.19 113 PRO A O 1
ATOM 879 N N . GLN A 1 114 ? -12.172 -3.51 13.469 1 93.5 114 GLN A N 1
ATOM 880 C CA . GLN A 1 114 ? -10.992 -4.305 13.148 1 93.5 114 GLN A CA 1
ATOM 881 C C . GLN A 1 114 ? -11.391 -5.668 12.586 1 93.5 114 GLN A C 1
ATOM 883 O O . GLN A 1 114 ? -12.461 -6.191 12.906 1 93.5 114 GLN A O 1
ATOM 888 N N . ILE A 1 115 ? -10.531 -6.293 11.828 1 95.44 115 ILE A N 1
ATOM 889 C CA . ILE A 1 115 ? -10.875 -7.535 11.141 1 95.44 115 ILE A CA 1
ATOM 890 C C . ILE A 1 115 ? -10.062 -8.688 11.727 1 95.44 115 ILE A C 1
ATOM 892 O O . ILE A 1 115 ? -10.227 -9.844 11.312 1 95.44 115 ILE A O 1
ATOM 896 N N . GLU A 1 116 ? -9.125 -8.352 12.586 1 95.69 116 GLU A N 1
ATOM 897 C CA . GLU A 1 116 ? -8.281 -9.32 13.273 1 95.69 116 GLU A CA 1
ATOM 898 C C . GLU A 1 116 ? -8.07 -8.93 14.734 1 95.69 116 GLU A C 1
ATOM 900 O O . GLU A 1 116 ? -8.336 -7.789 15.117 1 95.69 116 GLU A O 1
ATOM 905 N N . ASP A 1 117 ? -7.57 -9.945 15.57 1 95.81 117 ASP A N 1
ATOM 906 C CA . ASP A 1 117 ? -7.316 -9.664 16.984 1 95.81 117 ASP A CA 1
ATOM 907 C C . ASP A 1 117 ? -5.965 -10.227 17.422 1 95.81 117 ASP A C 1
ATOM 909 O O . ASP A 1 117 ? -5.68 -10.305 18.609 1 95.81 117 ASP A O 1
ATOM 913 N N . LYS A 1 118 ? -5.199 -10.617 16.438 1 96.31 118 LYS A N 1
ATOM 914 C CA . LYS A 1 118 ? -3.871 -11.156 16.734 1 96.31 118 LYS A CA 1
ATOM 915 C C . LYS A 1 118 ? -2.777 -10.234 16.188 1 96.31 118 LYS A C 1
ATOM 917 O O . LYS A 1 118 ? -2.844 -9.781 15.047 1 96.31 118 LYS A O 1
ATOM 922 N N . GLU A 1 119 ? -1.741 -9.992 16.984 1 95.56 119 GLU A N 1
ATOM 923 C CA . GLU A 1 119 ? -0.628 -9.141 16.578 1 95.56 119 GLU A CA 1
ATOM 924 C C . GLU A 1 119 ? 0.256 -9.836 15.547 1 95.56 119 GLU A C 1
ATOM 926 O O . GLU A 1 119 ? 1.075 -9.195 14.891 1 95.56 119 GLU A O 1
ATOM 931 N N . THR A 1 120 ? 0.108 -11.148 15.352 1 97.25 120 THR A N 1
ATOM 932 C CA . THR A 1 120 ? 0.971 -11.93 14.477 1 97.25 120 THR A CA 1
ATOM 933 C C . THR A 1 120 ? 0.437 -11.922 13.047 1 97.25 120 THR A C 1
ATOM 935 O O . THR A 1 120 ? 1.068 -12.461 12.141 1 97.25 120 THR A O 1
ATOM 938 N N . ILE A 1 121 ? -0.728 -11.203 12.812 1 98 121 ILE A N 1
ATOM 939 C CA . ILE A 1 121 ? -1.376 -11.25 11.508 1 98 121 ILE A CA 1
ATOM 940 C C . ILE A 1 121 ? -1.299 -9.875 10.844 1 98 121 ILE A C 1
ATOM 942 O O . ILE A 1 121 ? -1.602 -8.859 11.469 1 98 121 ILE A O 1
ATOM 946 N N . GLN A 1 122 ? -0.793 -9.82 9.672 1 97.69 122 GLN A N 1
ATOM 947 C CA . GLN A 1 122 ? -0.991 -8.711 8.75 1 97.69 122 GLN A CA 1
ATOM 948 C C . GLN A 1 122 ? -2.025 -9.062 7.684 1 97.69 122 GLN A C 1
ATOM 950 O O . GLN A 1 122 ? -1.851 -10.023 6.93 1 97.69 122 GLN A O 1
ATOM 955 N N . LYS A 1 123 ? -3.084 -8.242 7.633 1 97.88 123 LYS A N 1
ATOM 956 C CA . LYS A 1 123 ? -4.203 -8.641 6.781 1 97.88 123 LYS A CA 1
ATOM 957 C C . LYS A 1 123 ? -4.812 -7.43 6.078 1 97.88 123 LYS A C 1
ATOM 959 O O . LYS A 1 123 ? -5.004 -6.379 6.688 1 97.88 123 LYS A O 1
ATOM 964 N N . THR A 1 124 ? -4.992 -7.527 4.812 1 97.88 124 THR A N 1
ATOM 965 C CA . THR A 1 124 ? -5.879 -6.652 4.047 1 97.88 124 THR A CA 1
ATOM 966 C C . THR A 1 124 ? -7.141 -7.398 3.627 1 97.88 124 THR A C 1
ATOM 968 O O . THR A 1 124 ? -7.062 -8.484 3.043 1 97.88 124 THR A O 1
ATOM 971 N N . GLN A 1 125 ? -8.234 -6.879 3.98 1 97.81 125 GLN A N 1
ATOM 972 C CA . GLN A 1 125 ? -9.531 -7.398 3.559 1 97.81 125 GLN A CA 1
ATOM 973 C C . GLN A 1 125 ? -10.297 -6.363 2.746 1 97.81 125 GLN A C 1
ATOM 975 O O . GLN A 1 125 ? -10.508 -5.234 3.203 1 97.81 125 GLN A O 1
ATOM 980 N N . PHE A 1 126 ? -10.641 -6.777 1.538 1 98 126 PHE A N 1
ATOM 981 C CA . PHE A 1 126 ? -11.367 -5.879 0.652 1 98 126 PHE A CA 1
ATOM 982 C C . PHE A 1 126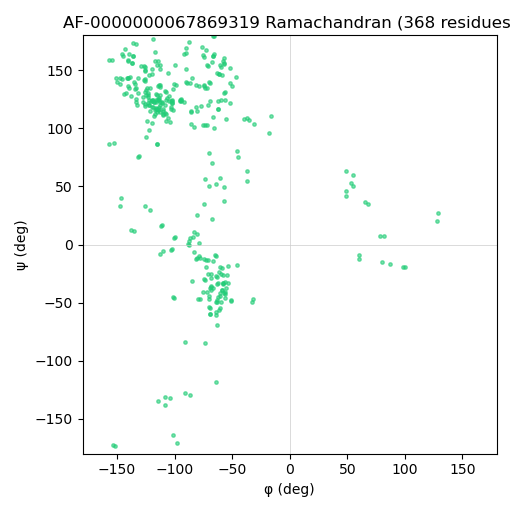 ? -12.875 -6.035 0.838 1 98 126 PHE A C 1
ATOM 984 O O . PHE A 1 126 ? -13.328 -6.992 1.465 1 98 126 PHE A O 1
ATOM 991 N N . GLU A 1 127 ? -13.648 -5.023 0.302 1 97.12 127 GLU A N 1
ATOM 992 C CA . GLU A 1 127 ? -15.102 -5 0.463 1 97.12 127 GLU A CA 1
ATOM 993 C C . GLU A 1 127 ? -15.742 -6.266 -0.104 1 97.12 127 GLU A C 1
ATOM 995 O O . GLU A 1 127 ? -16.75 -6.738 0.408 1 97.12 127 GLU A O 1
ATOM 1000 N N . ASP A 1 128 ? -15.195 -6.859 -1.162 1 97.62 128 ASP A N 1
ATOM 1001 C CA . ASP A 1 128 ? -15.75 -8.047 -1.805 1 97.62 128 ASP A CA 1
ATOM 1002 C C . ASP A 1 128 ? -15.297 -9.32 -1.091 1 97.62 128 ASP A C 1
ATOM 1004 O O . ASP A 1 128 ? -15.398 -10.422 -1.644 1 97.62 128 ASP A O 1
ATOM 1008 N N . ASP A 1 129 ? -14.594 -9.133 0.083 1 97.62 129 ASP A N 1
ATOM 1009 C CA . ASP A 1 129 ? -14.18 -10.172 1.019 1 97.62 129 ASP A CA 1
ATOM 1010 C C . ASP A 1 129 ? -12.938 -10.906 0.509 1 97.62 129 ASP A C 1
ATOM 1012 O O . ASP A 1 129 ? -12.555 -11.945 1.056 1 97.62 129 ASP A O 1
ATOM 1016 N N . SER A 1 130 ? -12.352 -10.43 -0.552 1 98.38 130 SER A N 1
ATOM 1017 C CA . SER A 1 130 ? -11.016 -10.898 -0.908 1 98.38 130 SER A CA 1
ATOM 1018 C C . SER A 1 130 ? -10 -10.57 0.186 1 98.38 130 SER A C 1
ATOM 1020 O O . SER A 1 130 ? -10.094 -9.531 0.834 1 98.38 130 SER A O 1
ATOM 1022 N N . ILE A 1 131 ? -8.992 -11.477 0.34 1 98.25 131 ILE A N 1
ATOM 1023 C CA . ILE A 1 131 ? -8.07 -11.328 1.456 1 98.25 131 ILE A CA 1
ATOM 1024 C C . ILE A 1 131 ? -6.633 -11.523 0.966 1 98.25 131 ILE A C 1
ATOM 1026 O O . ILE A 1 131 ? -6.359 -12.43 0.171 1 98.25 131 ILE A O 1
ATOM 1030 N N . ILE A 1 132 ? -5.734 -10.656 1.371 1 98.44 132 ILE A N 1
ATOM 1031 C CA . ILE A 1 132 ? -4.285 -10.82 1.34 1 98.44 132 ILE A CA 1
ATOM 1032 C C . ILE A 1 132 ? -3.729 -10.773 2.762 1 98.44 132 ILE A C 1
ATOM 1034 O O . ILE A 1 132 ? -3.916 -9.789 3.475 1 98.44 132 ILE A O 1
ATOM 1038 N N . GLN A 1 133 ? -3.01 -11.867 3.18 1 98.56 133 GLN A N 1
ATOM 1039 C CA . GLN A 1 133 ? -2.652 -11.945 4.59 1 98.56 133 GLN A CA 1
ATOM 1040 C C . GLN A 1 133 ? -1.356 -12.727 4.789 1 98.56 133 GLN A C 1
ATOM 1042 O O . GLN A 1 133 ? -1.08 -13.672 4.055 1 98.56 133 GLN A O 1
ATOM 1047 N N . TYR A 1 134 ? -0.568 -12.258 5.773 1 98.62 134 TYR A N 1
ATOM 1048 C CA . TYR A 1 134 ? 0.54 -13.047 6.297 1 98.62 134 TYR A CA 1
ATOM 1049 C C . TYR A 1 134 ? 0.353 -13.328 7.781 1 98.62 134 TYR A C 1
ATOM 1051 O O . TYR A 1 134 ? 0.098 -12.414 8.562 1 98.62 134 TYR A O 1
ATOM 1059 N N . ASP A 1 135 ? 0.379 -14.609 8.148 1 98.38 135 ASP A N 1
ATOM 1060 C CA . ASP A 1 135 ? 0.349 -15.07 9.531 1 98.38 135 ASP A CA 1
ATOM 1061 C C . ASP A 1 135 ? 1.715 -15.602 9.961 1 98.38 135 ASP A C 1
ATOM 1063 O O . ASP A 1 135 ? 2.115 -16.703 9.562 1 98.38 135 ASP A O 1
ATOM 1067 N N . ARG A 1 136 ? 2.355 -14.836 10.75 1 97.12 136 ARG A N 1
ATOM 1068 C CA . ARG A 1 136 ? 3.723 -15.219 11.086 1 97.12 136 ARG A CA 1
ATOM 1069 C C . ARG A 1 136 ? 3.74 -16.328 12.141 1 97.12 136 ARG A C 1
ATOM 1071 O O . ARG A 1 136 ? 4.797 -16.891 12.438 1 97.12 136 ARG A O 1
ATOM 1078 N N . GLU A 1 137 ? 2.623 -16.609 12.758 1 97.44 137 GLU A N 1
ATOM 1079 C CA . GLU A 1 137 ? 2.52 -17.797 13.602 1 97.44 137 GLU A CA 1
ATOM 1080 C C . GLU A 1 137 ? 2.34 -19.062 12.758 1 97.44 137 GLU A C 1
ATOM 1082 O O . GLU A 1 137 ? 3.023 -20.062 12.977 1 97.44 137 GLU A O 1
ATOM 1087 N N . ALA A 1 138 ? 1.461 -19.031 11.805 1 98 138 ALA A N 1
ATOM 1088 C CA . ALA A 1 138 ? 1.214 -20.172 10.914 1 98 138 ALA A CA 1
ATOM 1089 C C . ALA A 1 138 ? 2.252 -20.219 9.797 1 98 138 ALA A C 1
ATOM 1091 O O . ALA A 1 138 ? 2.355 -21.219 9.086 1 98 138 ALA A O 1
ATOM 1092 N N . HIS A 1 139 ? 3.078 -19.062 9.625 1 98.44 139 HIS A N 1
ATOM 1093 C CA . HIS A 1 139 ? 4.066 -18.922 8.562 1 98.44 139 HIS A CA 1
ATOM 1094 C C . HIS A 1 139 ? 3.436 -19.125 7.191 1 98.44 139 HIS A C 1
ATOM 1096 O O . HIS A 1 139 ? 3.943 -19.891 6.379 1 98.44 139 HIS A O 1
ATOM 1102 N N . GLU A 1 140 ? 2.332 -18.422 6.938 1 98.56 140 GLU A N 1
ATOM 1103 C CA . GLU A 1 140 ? 1.559 -18.578 5.707 1 98.56 140 GLU A CA 1
ATOM 1104 C C . GLU A 1 140 ? 1.232 -17.219 5.086 1 98.56 140 GLU A C 1
ATOM 1106 O O . GLU A 1 140 ? 0.689 -16.328 5.754 1 98.56 140 GLU A O 1
ATOM 1111 N N . TYR A 1 141 ? 1.698 -17.031 3.867 1 98.5 141 TYR A N 1
ATOM 1112 C CA . TYR A 1 141 ? 1.188 -15.953 3.033 1 98.5 141 TYR A CA 1
ATOM 1113 C C . TYR A 1 141 ? 0.023 -16.422 2.174 1 98.5 141 TYR A C 1
ATOM 1115 O O . TYR A 1 141 ? 0.16 -17.375 1.402 1 98.5 141 TYR A O 1
ATOM 1123 N N . LYS A 1 142 ? -1.125 -15.773 2.293 1 98.62 142 LYS A N 1
ATOM 1124 C CA . LYS A 1 142 ? -2.344 -16.234 1.634 1 98.62 142 LYS A CA 1
ATOM 1125 C C . LYS A 1 142 ? -2.975 -15.117 0.805 1 98.62 142 LYS A C 1
ATOM 1127 O O . LYS A 1 142 ? -3.186 -14.008 1.304 1 98.62 142 LYS A O 1
ATOM 1132 N N . ILE A 1 143 ? -3.146 -15.344 -0.44 1 98.69 143 ILE A N 1
ATOM 1133 C CA . ILE A 1 143 ? -4.02 -14.555 -1.303 1 98.69 143 ILE A CA 1
ATOM 1134 C C . ILE A 1 143 ? -5.289 -15.352 -1.617 1 98.69 143 ILE A C 1
ATOM 1136 O O . ILE A 1 143 ? -5.234 -16.375 -2.309 1 98.69 143 ILE A O 1
ATOM 1140 N N . ASP A 1 144 ? -6.426 -14.977 -1.071 1 98.75 144 ASP A N 1
ATOM 1141 C CA . ASP A 1 144 ? -7.703 -15.664 -1.239 1 98.75 144 ASP A CA 1
ATOM 1142 C C . ASP A 1 144 ? -8.734 -14.742 -1.889 1 98.75 144 ASP A C 1
ATOM 1144 O O . ASP A 1 144 ? -9.289 -13.859 -1.234 1 98.75 144 ASP A O 1
ATOM 1148 N N . LEU A 1 145 ? -8.992 -14.969 -3.154 1 98.62 145 LEU A N 1
ATOM 1149 C CA . LEU A 1 145 ? -9.938 -14.156 -3.914 1 98.62 145 LEU A CA 1
ATOM 1150 C C . LEU A 1 145 ? -11.188 -14.961 -4.258 1 98.62 145 LEU A C 1
ATOM 1152 O O . LEU A 1 145 ? -11.914 -14.625 -5.199 1 98.62 145 LEU A O 1
ATOM 1156 N N . THR A 1 146 ? -11.359 -16.062 -3.561 1 97.75 146 THR A N 1
ATOM 1157 C CA . THR A 1 146 ? -12.422 -16.984 -3.914 1 97.75 146 THR A CA 1
ATOM 1158 C C . THR A 1 146 ? -13.789 -16.375 -3.641 1 97.75 146 THR A C 1
ATOM 1160 O O . THR A 1 146 ? -14.742 -16.609 -4.391 1 97.75 146 THR A O 1
ATOM 1163 N N . ALA A 1 147 ? -13.891 -15.609 -2.578 1 97.31 147 ALA A N 1
ATOM 1164 C CA . ALA A 1 147 ? -15.172 -15 -2.23 1 97.31 147 ALA A CA 1
ATOM 1165 C C . ALA A 1 147 ? -15.695 -14.133 -3.371 1 97.31 147 ALA A C 1
ATOM 1167 O O . ALA A 1 147 ? -16.906 -14.078 -3.621 1 97.31 147 ALA A O 1
ATOM 1168 N N . ALA A 1 148 ? -14.789 -13.516 -4.094 1 97.69 148 ALA A N 1
ATOM 1169 C CA . ALA A 1 148 ? -15.156 -12.602 -5.172 1 97.69 148 ALA A CA 1
ATOM 1170 C C . ALA A 1 148 ? -15.062 -13.289 -6.527 1 97.69 148 ALA A C 1
ATOM 1172 O O . ALA A 1 148 ? -15.289 -12.664 -7.566 1 97.69 148 ALA A O 1
ATOM 1173 N N . GLN A 1 149 ? -14.805 -14.57 -6.457 1 97.81 149 GLN A N 1
ATOM 1174 C CA . GLN A 1 149 ? -14.547 -15.289 -7.699 1 97.81 149 GLN A CA 1
ATOM 1175 C C . GLN A 1 149 ? -13.523 -14.555 -8.562 1 97.81 149 GLN A C 1
ATOM 1177 O O . GLN A 1 149 ? -13.734 -14.391 -9.766 1 97.81 149 GLN A O 1
ATOM 1182 N N . GLY A 1 150 ? -12.5 -14.047 -7.895 1 98.25 150 GLY A N 1
ATOM 1183 C CA . GLY A 1 150 ? -11.516 -13.203 -8.555 1 98.25 150 GLY A CA 1
ATOM 1184 C C . GLY A 1 150 ? -10.383 -13.992 -9.195 1 98.25 150 GLY A C 1
ATOM 1185 O O . GLY A 1 150 ? -10.32 -15.219 -9.047 1 98.25 150 GLY A O 1
ATOM 1186 N N . ARG A 1 151 ? -9.5 -13.273 -9.938 1 98.56 151 ARG A N 1
ATOM 1187 C CA . ARG A 1 151 ? -8.344 -13.883 -10.586 1 98.56 151 ARG A CA 1
ATOM 1188 C C . ARG A 1 151 ? -7.055 -13.18 -10.188 1 98.56 151 ARG A C 1
ATOM 1190 O O . ARG A 1 151 ? -7.074 -12.008 -9.805 1 98.56 151 ARG A O 1
ATOM 1197 N N . ILE A 1 152 ? -5.969 -13.906 -10.227 1 98.5 152 ILE A N 1
ATOM 1198 C CA . ILE A 1 152 ? -4.625 -13.359 -10.078 1 98.5 152 ILE A CA 1
ATOM 1199 C C . ILE A 1 152 ? -3.904 -13.375 -11.422 1 98.5 152 ILE A C 1
ATOM 1201 O O . ILE A 1 152 ? -4.02 -14.336 -12.188 1 98.5 152 ILE A O 1
ATOM 1205 N N . VAL A 1 153 ? -3.311 -12.273 -11.805 1 98.75 153 VAL A N 1
ATOM 1206 C CA . VAL A 1 153 ? -2.543 -12.141 -13.039 1 98.75 153 VAL A CA 1
ATOM 1207 C C . VAL A 1 153 ? -1.116 -11.695 -12.719 1 98.75 153 VAL A C 1
ATOM 1209 O O . VAL A 1 153 ? -0.908 -10.648 -12.102 1 98.75 153 VAL A O 1
ATOM 1212 N N . ILE A 1 154 ? -0.157 -12.453 -13.062 1 98.69 154 ILE A N 1
ATOM 1213 C CA . ILE A 1 154 ? 1.258 -12.133 -12.891 1 98.69 154 ILE A CA 1
ATOM 1214 C C . ILE A 1 154 ? 1.925 -12.016 -14.266 1 98.69 154 ILE A C 1
ATOM 1216 O O . ILE A 1 154 ? 1.958 -12.984 -15.031 1 98.69 154 ILE A O 1
ATOM 1220 N N . LEU A 1 155 ? 2.402 -10.914 -14.617 1 98.81 155 LEU A N 1
ATOM 1221 C CA . LEU A 1 155 ? 3.086 -10.617 -15.875 1 98.81 155 LEU A CA 1
ATOM 1222 C C . LEU A 1 155 ? 4.523 -10.18 -15.617 1 98.81 155 LEU A C 1
ATOM 1224 O O . LEU A 1 155 ? 4.754 -9.109 -15.047 1 98.81 155 LEU A O 1
ATOM 1228 N N . VAL A 1 156 ? 5.469 -11.023 -16 1 98.69 156 VAL A N 1
ATOM 1229 C CA . VAL A 1 156 ? 6.867 -10.773 -15.664 1 98.69 156 VAL A CA 1
ATOM 1230 C C . VAL A 1 156 ? 7.762 -11.242 -16.812 1 98.69 156 VAL A C 1
ATOM 1232 O O . VAL A 1 156 ? 7.301 -11.922 -17.734 1 98.69 156 VAL A O 1
ATOM 1235 N N . GLN A 1 157 ? 8.992 -10.758 -16.812 1 98.38 157 GLN A N 1
ATOM 1236 C CA . GLN A 1 157 ? 9.992 -11.258 -17.75 1 98.38 157 GLN A CA 1
ATOM 1237 C C . GLN A 1 157 ? 10.406 -12.688 -17.406 1 98.38 157 GLN A C 1
ATOM 1239 O O . GLN A 1 157 ? 10.586 -13.523 -18.297 1 98.38 157 GLN A O 1
ATOM 1244 N N . GLU A 1 158 ? 10.625 -12.945 -16.156 1 98.19 158 GLU A N 1
ATOM 1245 C CA . GLU A 1 158 ? 10.992 -14.266 -15.648 1 98.19 158 GLU A CA 1
ATOM 1246 C C . GLU A 1 158 ? 10.297 -14.562 -14.328 1 98.19 158 GLU A C 1
ATOM 1248 O O . GLU A 1 158 ? 10.117 -13.672 -13.5 1 98.19 158 GLU A O 1
ATOM 1253 N N . ALA A 1 159 ? 9.906 -15.867 -14.156 1 98.25 159 ALA A N 1
ATOM 1254 C CA . ALA A 1 159 ? 9.312 -16.312 -12.898 1 98.25 159 ALA A CA 1
ATOM 1255 C C . ALA A 1 159 ? 10.055 -17.5 -12.328 1 98.25 159 ALA A C 1
ATOM 1257 O O . ALA A 1 159 ? 10.414 -18.438 -13.055 1 98.25 159 ALA A O 1
ATOM 1258 N N . GLN A 1 160 ? 10.359 -17.391 -11.102 1 98.25 160 GLN A N 1
ATOM 1259 C CA . GLN A 1 160 ? 11.008 -18.484 -10.375 1 98.25 160 GLN A CA 1
ATOM 1260 C C . GLN A 1 160 ? 10.227 -18.844 -9.117 1 98.25 160 GLN A C 1
ATOM 1262 O O . GLN A 1 160 ? 9.945 -17.984 -8.281 1 98.25 160 GLN A O 1
ATOM 1267 N N . VAL A 1 161 ? 9.789 -20.047 -9.008 1 98 161 VAL A N 1
ATOM 1268 C CA . VAL A 1 161 ? 9.172 -20.594 -7.805 1 98 161 VAL A CA 1
ATOM 1269 C C . VAL A 1 161 ? 9.984 -21.781 -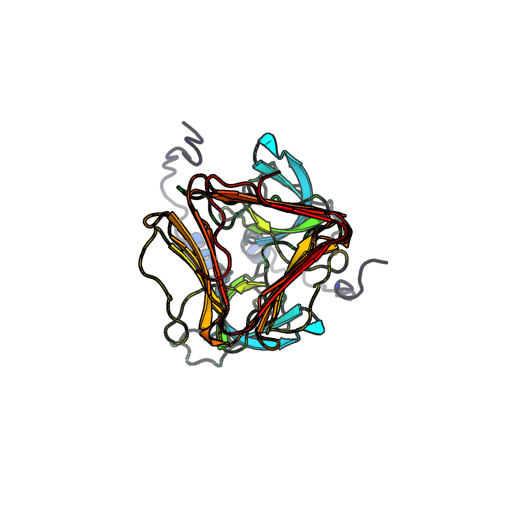7.305 1 98 161 VAL A C 1
ATOM 1271 O O . VAL A 1 161 ? 10.156 -22.766 -8.023 1 98 161 VAL A O 1
ATOM 1274 N N . GLU A 1 162 ? 10.484 -21.641 -6.156 1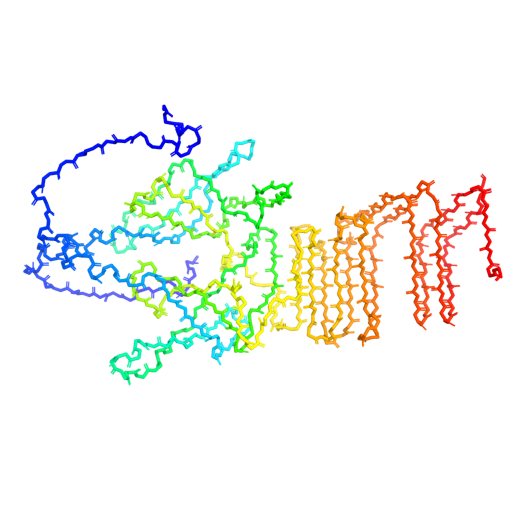 98.19 162 GLU A N 1
ATOM 1275 C CA . GLU A 1 162 ? 11.234 -22.719 -5.516 1 98.19 162 GLU A CA 1
ATOM 1276 C C . GLU A 1 162 ? 10.648 -23.062 -4.148 1 98.19 162 GLU A C 1
ATOM 1278 O O . GLU A 1 162 ? 10.453 -22.172 -3.311 1 98.19 162 GLU A O 1
ATOM 1283 N N . ALA A 1 163 ? 10.391 -24.312 -3.951 1 98.38 163 ALA A N 1
ATOM 1284 C CA . ALA A 1 163 ? 9.898 -24.812 -2.67 1 98.38 163 ALA A CA 1
ATOM 1285 C C . ALA A 1 163 ? 10.828 -25.859 -2.092 1 98.38 163 ALA A C 1
ATOM 1287 O O . ALA A 1 163 ? 11.344 -26.719 -2.822 1 98.38 163 ALA A O 1
ATOM 1288 N N . GLN A 1 164 ? 11.109 -25.719 -0.773 1 98.19 164 GLN A N 1
ATOM 1289 C CA . GLN A 1 164 ? 11.875 -26.766 -0.105 1 98.19 164 GLN A CA 1
ATOM 1290 C C . GLN A 1 164 ? 11.039 -28.031 0.065 1 98.19 164 GLN A C 1
ATOM 1292 O O . GLN A 1 164 ? 11.586 -29.125 0.192 1 98.19 164 GLN A O 1
ATOM 1297 N N . GLY A 1 165 ? 9.695 -27.859 0.105 1 98.06 165 GLY A N 1
ATOM 1298 C CA . GLY A 1 165 ? 8.742 -28.953 0.141 1 98.06 165 GLY A CA 1
ATOM 1299 C C . GLY A 1 165 ? 7.984 -29.125 -1.163 1 98.06 165 GLY A C 1
ATOM 1300 O O . GLY A 1 165 ? 8.586 -29.141 -2.238 1 98.06 165 GLY A O 1
ATOM 1301 N N . ASP A 1 166 ? 6.656 -29.375 -1.118 1 98.06 166 ASP A N 1
ATOM 1302 C CA . ASP A 1 166 ? 5.852 -29.672 -2.299 1 98.06 166 ASP A CA 1
ATOM 1303 C C . ASP A 1 166 ? 5.281 -28.391 -2.914 1 98.06 166 ASP A C 1
ATOM 1305 O O . ASP A 1 166 ? 5.109 -27.391 -2.223 1 98.06 166 ASP A O 1
ATOM 1309 N N . VAL A 1 167 ? 5.094 -28.469 -4.207 1 98.19 167 VAL A N 1
ATOM 1310 C CA . VAL A 1 167 ? 4.281 -27.5 -4.934 1 98.19 167 VAL A CA 1
ATOM 1311 C C . VAL A 1 167 ? 3.029 -28.188 -5.48 1 98.19 167 VAL A C 1
ATOM 1313 O O . VAL A 1 167 ? 3.125 -29.156 -6.23 1 98.19 167 VAL A O 1
ATOM 1316 N N . ASN A 1 168 ? 1.904 -27.734 -5.043 1 98.25 168 ASN A N 1
ATOM 1317 C CA . ASN A 1 168 ? 0.636 -28.266 -5.523 1 98.25 168 ASN A CA 1
ATOM 1318 C C . ASN A 1 168 ? -0.157 -27.219 -6.301 1 98.25 168 ASN A C 1
ATOM 1320 O O . ASN A 1 168 ? -0.414 -26.125 -5.793 1 98.25 168 ASN A O 1
ATOM 1324 N N . VAL A 1 169 ? -0.498 -27.547 -7.496 1 98 169 VAL A N 1
ATOM 1325 C CA . VAL A 1 169 ? -1.374 -26.719 -8.328 1 98 169 VAL A CA 1
ATOM 1326 C C . VAL A 1 169 ? -2.658 -27.484 -8.641 1 98 169 VAL A C 1
ATOM 1328 O O . VAL A 1 169 ? -2.615 -28.562 -9.25 1 98 169 VAL A O 1
ATOM 1331 N N . THR A 1 170 ? -3.721 -26.953 -8.156 1 97.94 170 THR A N 1
ATOM 1332 C CA . THR A 1 170 ? -5.016 -27.578 -8.391 1 97.94 170 THR A CA 1
ATOM 1333 C C . THR A 1 170 ? -5.988 -26.609 -9.039 1 97.94 170 THR A C 1
ATOM 1335 O O . THR A 1 170 ? -6.133 -25.469 -8.586 1 97.94 170 THR A O 1
ATOM 1338 N N . ALA A 1 171 ? -6.715 -27.078 -10.078 1 97.88 171 ALA A N 1
ATOM 1339 C CA . ALA A 1 171 ? -7.758 -26.312 -10.75 1 97.88 171 ALA A CA 1
ATOM 1340 C C . ALA A 1 171 ? -9.016 -27.156 -10.938 1 97.88 171 ALA A C 1
ATOM 1342 O O . ALA A 1 171 ? -8.938 -28.344 -11.273 1 97.88 171 ALA A O 1
ATOM 1343 N N . GLU A 1 172 ? -10.203 -26.5 -10.609 1 97.25 172 GLU A N 1
ATOM 1344 C CA . GLU A 1 172 ? -11.438 -27.203 -10.953 1 97.25 172 GLU A CA 1
ATOM 1345 C C . GLU A 1 172 ? -11.625 -27.266 -12.469 1 97.25 172 GLU A C 1
ATOM 1347 O O . GLU A 1 172 ? -12.219 -28.219 -12.984 1 97.25 172 GLU A O 1
ATOM 1352 N N . GLY A 1 173 ? -11.109 -26.297 -13.172 1 97.5 173 GLY A N 1
ATOM 1353 C CA . GLY A 1 173 ? -11.109 -26.281 -14.625 1 97.5 173 GLY A CA 1
ATOM 1354 C C . GLY A 1 173 ? -9.859 -26.906 -15.219 1 97.5 173 GLY A C 1
ATOM 1355 O O . GLY A 1 173 ? -9.484 -28.031 -14.867 1 97.5 173 GLY A O 1
ATOM 1356 N N . ASN A 1 174 ? -9.164 -26.109 -16.172 1 97.38 174 ASN A N 1
ATOM 1357 C CA . ASN A 1 174 ? -7.98 -26.594 -16.875 1 97.38 174 ASN A CA 1
ATOM 1358 C C . ASN A 1 174 ? -6.707 -25.953 -16.344 1 97.38 174 ASN A C 1
ATOM 1360 O O . ASN A 1 174 ? -6.734 -24.812 -15.875 1 97.38 174 ASN A O 1
ATOM 1364 N N . VAL A 1 175 ? -5.652 -26.75 -16.391 1 97.62 175 VAL A N 1
ATOM 1365 C CA . VAL A 1 175 ? -4.305 -26.203 -16.281 1 97.62 175 VAL A CA 1
ATOM 1366 C C . VAL A 1 175 ? -3.617 -26.25 -17.641 1 97.62 175 VAL A C 1
ATOM 1368 O O . VAL A 1 175 ? -3.451 -27.328 -18.234 1 97.62 175 VAL A O 1
ATOM 1371 N N . THR A 1 176 ? -3.373 -25.156 -18.203 1 98 176 THR A N 1
ATOM 1372 C CA . THR A 1 176 ? -2.707 -25.078 -19.5 1 98 176 THR A CA 1
ATOM 1373 C C . THR A 1 176 ? -1.331 -24.438 -19.359 1 98 176 THR A C 1
ATOM 1375 O O . THR A 1 176 ? -1.199 -23.359 -18.781 1 98 176 THR A O 1
ATOM 1378 N N . VAL A 1 177 ? -0.259 -25.094 -19.797 1 97.94 177 VAL A N 1
ATOM 1379 C CA . VAL A 1 177 ? 1.103 -24.578 -19.859 1 97.94 177 VAL A CA 1
ATOM 1380 C C . VAL A 1 177 ? 1.536 -24.422 -21.312 1 97.94 177 VAL A C 1
ATOM 1382 O O . VAL A 1 177 ? 1.568 -25.406 -22.062 1 97.94 177 VAL A O 1
ATOM 1385 N N . THR A 1 178 ? 1.744 -23.25 -21.719 1 98.31 178 THR A N 1
ATOM 1386 C CA . THR A 1 178 ? 2.221 -22.938 -23.062 1 98.31 178 THR A CA 1
ATOM 1387 C C . THR A 1 178 ? 3.594 -22.281 -23.016 1 98.31 178 THR A C 1
ATOM 1389 O O . THR A 1 178 ? 3.764 -21.234 -22.375 1 98.31 178 THR A O 1
ATOM 1392 N N . ALA A 1 179 ? 4.594 -22.844 -23.719 1 98.25 179 ALA A N 1
ATOM 1393 C CA . ALA A 1 179 ? 5.965 -22.344 -23.734 1 98.25 179 ALA A CA 1
ATOM 1394 C C . ALA A 1 179 ? 6.691 -22.797 -25 1 98.25 179 ALA A C 1
ATOM 1396 O O . ALA A 1 179 ? 6.211 -23.672 -25.734 1 98.25 179 ALA A O 1
ATOM 1397 N N . SER A 1 180 ? 7.785 -22 -25.281 1 98.25 180 SER A N 1
ATOM 1398 C CA . SER A 1 180 ? 8.617 -22.484 -26.375 1 98.25 180 SER A CA 1
ATOM 1399 C C . SER A 1 180 ? 9.109 -23.906 -26.109 1 98.25 180 SER A C 1
ATOM 1401 O O . SER A 1 180 ? 9.195 -24.719 -27.031 1 98.25 180 SER A O 1
ATOM 1403 N N . ARG A 1 181 ? 9.508 -24.109 -24.891 1 97.75 181 ARG A N 1
ATOM 1404 C CA . ARG A 1 181 ? 9.891 -25.453 -24.438 1 97.75 181 ARG A CA 1
ATOM 1405 C C . ARG A 1 181 ? 9.422 -25.703 -23 1 97.75 181 ARG A C 1
ATOM 1407 O O . ARG A 1 181 ? 9.445 -24.781 -22.172 1 97.75 181 ARG A O 1
ATOM 1414 N N . ILE A 1 182 ? 8.992 -26.969 -22.719 1 97.94 182 ILE A N 1
ATOM 1415 C CA . ILE A 1 182 ? 8.594 -27.406 -21.375 1 97.94 182 ILE A CA 1
ATOM 1416 C C . ILE A 1 182 ? 9.461 -28.578 -20.938 1 97.94 182 ILE A C 1
ATOM 1418 O O . ILE A 1 182 ? 9.484 -29.625 -21.594 1 97.94 182 ILE A O 1
ATOM 1422 N N . ASP A 1 183 ? 10.188 -28.359 -19.969 1 97.31 183 ASP A N 1
ATOM 1423 C CA . ASP A 1 183 ? 11.047 -29.406 -19.422 1 97.31 183 ASP A CA 1
ATOM 1424 C C . ASP A 1 183 ? 10.562 -29.844 -18.047 1 97.31 183 ASP A C 1
ATOM 1426 O O . ASP A 1 183 ? 10.484 -29.031 -17.125 1 97.31 183 ASP A O 1
ATOM 1430 N N . LEU A 1 184 ? 10.273 -31.156 -17.891 1 97 184 LEU A N 1
ATOM 1431 C CA . LEU A 1 184 ? 9.922 -31.75 -16.609 1 97 184 LEU A CA 1
ATOM 1432 C C . LEU A 1 184 ? 11.039 -32.656 -16.109 1 97 184 LEU A C 1
ATOM 1434 O O . LEU A 1 184 ? 11.312 -33.688 -16.719 1 97 184 LEU A O 1
ATOM 1438 N N . ASN A 1 185 ? 11.641 -32.188 -15.039 1 96.19 185 ASN A N 1
ATOM 1439 C CA . ASN A 1 185 ? 12.781 -32.906 -14.492 1 96.19 185 ASN A CA 1
ATOM 1440 C C . ASN A 1 185 ? 13.812 -33.25 -15.562 1 96.19 185 ASN A C 1
ATOM 1442 O O . ASN A 1 185 ? 14.094 -34.406 -15.836 1 96.19 185 ASN A O 1
ATOM 1446 N N . PRO A 1 186 ? 14.312 -32.188 -16.062 1 88.88 186 PRO A N 1
ATOM 1447 C CA . PRO A 1 186 ? 15.312 -32.438 -17.109 1 88.88 186 PRO A CA 1
ATOM 1448 C C . PRO A 1 186 ? 16.609 -33.031 -16.562 1 88.88 186 PRO A C 1
ATOM 1450 O O . PRO A 1 186 ? 16.922 -32.844 -15.375 1 88.88 186 PRO A O 1
ATOM 1453 N N . MET B 1 1 ? 6.055 27.656 -14.227 1 19.14 1 MET B N 1
ATOM 1454 C CA . MET B 1 1 ? 4.812 28.281 -13.789 1 19.14 1 MET B CA 1
ATOM 1455 C C . MET B 1 1 ? 4.293 27.641 -12.508 1 19.14 1 MET B C 1
ATOM 1457 O O . MET B 1 1 ? 4.219 26.422 -12.414 1 19.14 1 MET B O 1
ATOM 1461 N N . ALA B 1 2 ? 4.422 28.234 -11.398 1 27.44 2 ALA B N 1
ATOM 1462 C CA . ALA B 1 2 ? 4.059 27.672 -10.094 1 27.44 2 ALA B CA 1
ATOM 1463 C C . ALA B 1 2 ? 2.631 27.141 -10.109 1 27.44 2 ALA B C 1
ATOM 1465 O O . ALA B 1 2 ? 1.754 27.703 -10.766 1 27.44 2 ALA B O 1
ATOM 1466 N N . PRO B 1 3 ? 2.352 25.984 -9.852 1 24.16 3 PRO B N 1
ATOM 1467 C CA . PRO B 1 3 ? 0.97 25.562 -10.086 1 24.16 3 PRO B CA 1
ATOM 1468 C C . PRO B 1 3 ? -0.054 26.5 -9.461 1 24.16 3 PRO B C 1
ATOM 1470 O O . PRO B 1 3 ? 0.254 27.203 -8.492 1 24.16 3 PRO B O 1
ATOM 1473 N N . GLN B 1 4 ? -1.14 26.859 -10.133 1 24.7 4 GLN B N 1
ATOM 1474 C CA . GLN B 1 4 ? -2.234 27.828 -10.039 1 24.7 4 GLN B CA 1
ATOM 1475 C C . GLN B 1 4 ? -2.953 27.719 -8.703 1 24.7 4 GLN B C 1
ATOM 1477 O O . GLN B 1 4 ? -3.725 28.594 -8.328 1 24.7 4 GLN B O 1
ATOM 1482 N N . TRP B 1 5 ? -2.941 26.531 -8.031 1 25.7 5 TRP B N 1
ATOM 1483 C CA . TRP B 1 5 ? -3.75 26.516 -6.812 1 25.7 5 TRP B CA 1
ATOM 1484 C C . TRP B 1 5 ? -3.139 27.406 -5.738 1 25.7 5 TRP B C 1
ATOM 1486 O O . TRP B 1 5 ? -3.75 27.625 -4.691 1 25.7 5 TRP B O 1
ATOM 1496 N N . LEU B 1 6 ? -1.826 27.594 -5.824 1 26.53 6 LEU B N 1
ATOM 1497 C CA . LEU B 1 6 ? -1.127 28.422 -4.859 1 26.53 6 LEU B CA 1
ATOM 1498 C C . LEU B 1 6 ? -1.326 29.906 -5.18 1 26.53 6 LEU B C 1
ATOM 1500 O O . LEU B 1 6 ? -0.617 30.766 -4.645 1 26.53 6 LEU B O 1
ATOM 1504 N N . GLU B 1 7 ? -2.105 30.266 -6.254 1 26.38 7 GLU B N 1
ATOM 1505 C CA . GLU B 1 7 ? -2.113 31.688 -6.559 1 26.38 7 GLU B CA 1
ATOM 1506 C C . GLU B 1 7 ? -2.867 32.469 -5.488 1 26.38 7 GLU B C 1
ATOM 1508 O O . GLU B 1 7 ? -4.086 32.344 -5.363 1 26.38 7 GLU B O 1
ATOM 1513 N N . ARG B 1 8 ? -2.311 32.75 -4.336 1 24.91 8 ARG B N 1
ATOM 1514 C CA . ARG B 1 8 ? -2.898 33.594 -3.297 1 24.91 8 ARG B CA 1
ATOM 1515 C C . ARG B 1 8 ? -2.998 35.031 -3.758 1 24.91 8 ARG B C 1
ATOM 1517 O O . ARG B 1 8 ? -2.076 35.562 -4.387 1 24.91 8 ARG B O 1
ATOM 1524 N N . GLY B 1 9 ? -4.184 35.531 -4 1 22.59 9 GLY B N 1
ATOM 1525 C CA . GLY B 1 9 ? -4.508 36.906 -4.289 1 22.59 9 GLY B CA 1
ATOM 1526 C C . GLY B 1 9 ? -3.951 37.875 -3.262 1 22.59 9 GLY B C 1
ATOM 1527 O O . GLY B 1 9 ? -3.604 37.469 -2.148 1 22.59 9 GLY B O 1
ATOM 1528 N N . ASP B 1 10 ? -3.654 39.094 -3.6 1 24.83 10 ASP B N 1
ATOM 1529 C CA . ASP B 1 10 ? -2.971 40.281 -3.057 1 24.83 10 ASP B CA 1
ATOM 1530 C C . ASP B 1 10 ? -3.742 40.875 -1.879 1 24.83 10 ASP B C 1
ATOM 1532 O O . ASP B 1 10 ? -4.832 41.406 -2.057 1 24.83 10 ASP B O 1
ATOM 1536 N N . ALA B 1 11 ? -3.871 40.312 -0.628 1 27.77 11 ALA B N 1
ATOM 1537 C CA . ALA B 1 11 ? -4.625 41 0.431 1 27.77 11 ALA B CA 1
ATOM 1538 C C . ALA B 1 11 ? -3.852 42.188 0.99 1 27.77 11 ALA B C 1
ATOM 1540 O O . ALA B 1 11 ? -2.684 42.062 1.368 1 27.77 11 ALA B O 1
ATOM 1541 N N . THR B 1 12 ? -4.121 43.406 0.678 1 23.98 12 THR B N 1
ATOM 1542 C CA . THR B 1 12 ? -3.652 44.688 1.154 1 23.98 12 THR B CA 1
ATOM 1543 C C . THR B 1 12 ? -4.039 44.906 2.615 1 23.98 12 THR B C 1
ATOM 1545 O O . THR B 1 12 ? -3.949 46.031 3.129 1 23.98 12 THR B O 1
ATOM 1548 N N . THR B 1 13 ? -3.775 44 3.68 1 22.84 13 THR B N 1
ATOM 1549 C CA . THR B 1 13 ? -4.379 44.25 4.98 1 22.84 13 THR B CA 1
ATOM 1550 C C . THR B 1 13 ? -3.57 45.281 5.75 1 22.84 13 THR B C 1
ATOM 1552 O O . THR B 1 13 ? -2.352 45.156 5.891 1 22.84 13 THR B O 1
ATOM 1555 N N . SER B 1 14 ? -4.043 46.531 6.176 1 24.83 14 SER B N 1
ATOM 1556 C CA . SER B 1 14 ? -3.615 47.75 6.875 1 24.83 14 SER B CA 1
ATOM 1557 C C . SER B 1 14 ? -3.336 47.469 8.344 1 24.83 14 SER B C 1
ATOM 1559 O O . SER B 1 14 ? -2.775 48.312 9.047 1 24.83 14 SER B O 1
ATOM 1561 N N . GLY B 1 15 ? -3.936 46.625 9.242 1 27.47 15 GLY B N 1
ATOM 1562 C CA . GLY B 1 15 ? -4.297 46.844 10.633 1 27.47 15 GLY B CA 1
ATOM 1563 C C . GLY B 1 15 ? -3.129 46.688 11.586 1 27.47 15 GLY B C 1
ATOM 1564 O O . GLY B 1 15 ? -2.361 45.719 11.477 1 27.47 15 GLY B O 1
ATOM 1565 N N . VAL B 1 16 ? -2.545 47.75 12.391 1 28.95 16 VAL B N 1
ATOM 1566 C CA . VAL B 1 16 ? -1.465 48.188 13.281 1 28.95 16 VAL B CA 1
ATOM 1567 C C . VAL B 1 16 ? -1.495 47.344 14.562 1 28.95 16 VAL B C 1
ATOM 1569 O O . VAL B 1 16 ? -0.448 47.031 15.141 1 28.95 16 VAL B O 1
ATOM 1572 N N . GLY B 1 17 ? -2.574 47.531 15.453 1 32 17 GLY B N 1
ATOM 1573 C CA . GLY B 1 17 ? -2.543 47.5 16.906 1 32 17 GLY B CA 1
ATOM 1574 C C . GLY B 1 17 ? -2.16 46.156 17.484 1 32 17 GLY B C 1
ATOM 1575 O O . GLY B 1 17 ? -1.888 46.062 18.688 1 32 17 GLY B O 1
ATOM 1576 N N . ASP B 1 18 ? -2.906 45.031 17.172 1 31.14 18 ASP B N 1
ATOM 1577 C CA . ASP B 1 18 ? -3.035 43.781 17.891 1 31.14 18 ASP B CA 1
ATOM 1578 C C . ASP B 1 18 ? -1.735 42.969 17.828 1 31.14 18 ASP B C 1
ATOM 1580 O O . ASP B 1 18 ? -1.613 42.031 17.047 1 31.14 18 ASP B O 1
ATOM 1584 N N . TYR B 1 19 ? -0.604 43.625 18.156 1 31.8 19 TYR B N 1
ATOM 1585 C CA . TYR B 1 19 ? 0.731 43.062 18.062 1 31.8 19 TYR B CA 1
ATOM 1586 C C . TYR B 1 19 ? 0.878 41.875 19.031 1 31.8 19 TYR B C 1
ATOM 1588 O O . TYR B 1 19 ? 1.491 40.875 18.688 1 31.8 19 TYR B O 1
ATOM 1596 N N . GLU B 1 20 ? 0.691 42.156 20.375 1 33.97 20 GLU B N 1
ATOM 1597 C CA . GLU B 1 20 ? 1.096 41.219 21.406 1 33.97 20 GLU B CA 1
ATOM 1598 C C . GLU B 1 20 ? 0.338 39.906 21.266 1 33.97 20 GLU B C 1
ATOM 1600 O O . GLU B 1 20 ? 0.857 38.844 21.625 1 33.97 20 GLU B O 1
ATOM 1605 N N . ALA B 1 21 ? -1.106 39.906 21.266 1 35.03 21 ALA B N 1
ATOM 1606 C CA . ALA B 1 21 ? -1.948 38.75 20.922 1 35.03 21 ALA B CA 1
ATOM 1607 C C . ALA B 1 21 ? -1.444 38.062 19.656 1 35.03 21 ALA B C 1
ATOM 1609 O O . ALA B 1 21 ? -1.727 36.875 19.422 1 35.03 21 ALA B O 1
ATOM 1610 N N . SER B 1 22 ? -0.572 38.812 18.844 1 36.53 22 SER B N 1
ATOM 1611 C CA . SER B 1 22 ? -0.025 38.375 17.562 1 36.53 22 SER B CA 1
ATOM 1612 C C . SER B 1 22 ? 1.094 37.344 17.766 1 36.53 22 SER B C 1
ATOM 1614 O O . SER B 1 22 ? 1.254 36.438 16.953 1 36.53 22 SER B O 1
ATOM 1616 N N . ASP B 1 23 ? 1.932 37.656 18.812 1 36.72 23 ASP B N 1
ATOM 1617 C CA . ASP B 1 23 ? 3.061 36.75 19.016 1 36.72 23 ASP B CA 1
ATOM 1618 C C . ASP B 1 23 ? 2.588 35.375 19.516 1 36.72 23 ASP B C 1
ATOM 1620 O O . ASP B 1 23 ? 3.15 34.344 19.141 1 36.72 23 ASP B O 1
ATOM 1624 N N . HIS B 1 24 ? 1.897 35.375 20.703 1 38.12 24 HIS B N 1
ATOM 1625 C CA . HIS B 1 24 ? 1.372 34.094 21.188 1 38.12 24 HIS B CA 1
ATOM 1626 C C . HIS B 1 24 ? 0.57 33.375 20.109 1 38.12 24 HIS B C 1
ATOM 1628 O O . HIS B 1 24 ? 0.555 32.156 20.062 1 38.12 24 HIS B O 1
ATOM 1634 N N . SER B 1 25 ? -0.337 34.125 19.484 1 40.91 25 SER B N 1
ATOM 1635 C CA . SER B 1 25 ? -1.089 33.625 18.344 1 40.91 25 SER B CA 1
ATOM 1636 C C . SER B 1 25 ? -0.156 33.156 17.234 1 40.91 25 SER B C 1
ATOM 1638 O O . SER B 1 25 ? -0.469 32.188 16.516 1 40.91 25 SER B O 1
ATOM 1640 N N . ARG B 1 26 ? 0.9 33.906 17 1 40.41 26 ARG B N 1
ATOM 1641 C CA . ARG B 1 26 ? 1.906 33.531 16.016 1 40.41 26 ARG B CA 1
ATOM 1642 C C . ARG B 1 26 ? 2.607 32.25 16.406 1 40.41 26 ARG B C 1
ATOM 1644 O O . ARG B 1 26 ? 3.086 31.5 15.539 1 40.41 26 ARG B O 1
ATOM 1651 N N . ARG B 1 27 ? 3.064 32.281 17.766 1 42.5 27 ARG B N 1
ATOM 1652 C CA . ARG B 1 27 ? 3.834 31.109 18.156 1 42.5 27 ARG B CA 1
ATOM 1653 C C . ARG B 1 27 ? 2.971 29.859 18.109 1 42.5 27 ARG B C 1
ATOM 1655 O O . ARG B 1 27 ? 3.141 28.953 18.922 1 42.5 27 ARG B O 1
ATOM 1662 N N . HIS B 1 28 ? 1.702 30.031 17.938 1 45.31 28 HIS B N 1
ATOM 1663 C CA . HIS B 1 28 ? 1.075 28.734 17.734 1 45.31 28 HIS B CA 1
ATOM 1664 C C . HIS B 1 28 ? 1.974 27.812 16.906 1 45.31 28 HIS B C 1
ATOM 1666 O O . HIS B 1 28 ? 2.221 28.062 15.734 1 45.31 28 HIS B O 1
ATOM 1672 N N . GLY B 1 29 ? 3.221 27.547 17.625 1 47.84 29 GLY B N 1
ATOM 1673 C CA . GLY B 1 29 ? 4.176 26.625 17.031 1 47.84 29 GLY B CA 1
ATOM 1674 C C . GLY B 1 29 ? 3.57 25.75 15.961 1 47.84 29 GLY B C 1
ATOM 1675 O O . GLY B 1 29 ? 2.479 25.203 16.141 1 47.84 29 GLY B O 1
ATOM 1676 N N . ASN B 1 30 ? 3.715 26.156 14.805 1 57.66 30 ASN B N 1
ATOM 1677 C CA . ASN B 1 30 ? 3.201 25.469 13.633 1 57.66 30 ASN B CA 1
ATOM 1678 C C . ASN B 1 30 ? 3.496 23.969 13.688 1 57.66 30 ASN B C 1
ATOM 1680 O O . ASN B 1 30 ? 4.586 23.531 13.312 1 57.66 30 ASN B O 1
ATOM 1684 N N . LEU B 1 31 ? 2.631 23.297 14.461 1 75.31 31 LEU B N 1
ATOM 1685 C CA . LEU B 1 31 ? 2.789 21.875 14.766 1 75.31 31 LEU B CA 1
ATOM 1686 C C . LEU B 1 31 ? 2.799 21.047 13.484 1 75.31 31 LEU B C 1
ATOM 1688 O O . LEU B 1 31 ? 3.408 19.969 13.445 1 75.31 31 LEU B O 1
ATOM 1692 N N . LEU B 1 32 ? 2.252 21.688 12.453 1 82.69 32 LEU B N 1
ATOM 1693 C CA . LEU B 1 32 ? 2.18 20.969 11.18 1 82.69 32 LEU B CA 1
ATOM 1694 C C . LEU B 1 32 ? 2.545 21.891 10.023 1 82.69 32 LEU B C 1
ATOM 1696 O O . LEU B 1 32 ? 2.055 23.016 9.945 1 82.69 32 LEU B O 1
ATOM 1700 N N . ARG B 1 33 ? 3.469 21.438 9.219 1 83.06 33 ARG B N 1
ATOM 1701 C CA . ARG B 1 33 ? 3.836 22.188 8.016 1 83.06 33 ARG B CA 1
ATOM 1702 C C . ARG B 1 33 ? 4.035 21.25 6.832 1 83.06 33 ARG B C 1
ATOM 1704 O O . ARG B 1 33 ? 4.582 20.156 6.984 1 83.06 33 ARG B O 1
ATOM 1711 N N . VAL B 1 34 ? 3.605 21.844 5.695 1 84.5 34 VAL B N 1
ATOM 1712 C CA . VAL B 1 34 ? 3.852 21.094 4.473 1 84.5 34 VAL B CA 1
ATOM 1713 C C . VAL B 1 34 ? 5.207 21.469 3.887 1 84.5 34 VAL B C 1
ATOM 1715 O O . VAL B 1 34 ? 5.574 22.656 3.879 1 84.5 34 VAL B O 1
ATOM 1718 N N . GLY B 1 35 ? 5.883 20.531 3.412 1 88.88 35 GLY B N 1
ATOM 1719 C CA . GLY B 1 35 ? 7.152 20.766 2.744 1 88.88 35 GLY B CA 1
ATOM 1720 C C . GLY B 1 35 ? 7.492 19.688 1.724 1 88.88 35 GLY B C 1
ATOM 1721 O O . GLY B 1 35 ? 6.633 18.891 1.343 1 88.88 35 GLY B O 1
ATOM 1722 N N . ARG B 1 36 ? 8.734 19.797 1.22 1 93.12 36 ARG B N 1
ATOM 1723 C CA . ARG B 1 36 ? 9.273 18.812 0.277 1 93.12 36 ARG B CA 1
ATOM 1724 C C . ARG B 1 36 ? 10.602 18.25 0.77 1 93.12 36 ARG B C 1
ATOM 1726 O O . ARG B 1 36 ? 11.43 19 1.31 1 93.12 36 ARG B O 1
ATOM 1733 N N . VAL B 1 37 ? 10.758 17.016 0.522 1 95.62 37 VAL B N 1
ATOM 1734 C CA . VAL B 1 37 ? 12.039 16.422 0.87 1 95.62 37 VAL B CA 1
ATOM 1735 C C . VAL B 1 37 ? 13.156 17.094 0.07 1 95.62 37 VAL B C 1
ATOM 1737 O O . VAL B 1 37 ? 13.133 17.094 -1.163 1 95.62 37 VAL B O 1
ATOM 1740 N N . ALA B 1 38 ? 14.109 17.609 0.759 1 96 38 ALA B N 1
ATOM 1741 C CA . ALA B 1 38 ? 15.219 18.312 0.119 1 96 38 ALA B CA 1
ATOM 1742 C C . ALA B 1 38 ? 16.453 17.422 0.026 1 96 38 ALA B C 1
ATOM 1744 O O . ALA B 1 38 ? 17.172 17.438 -0.978 1 96 38 ALA B O 1
ATOM 1745 N N . GLU B 1 39 ? 16.766 16.766 1.074 1 97.94 39 GLU B N 1
ATOM 1746 C CA . GLU B 1 39 ? 17.891 15.852 1.188 1 97.94 39 GLU B CA 1
ATOM 1747 C C . GLU B 1 39 ? 17.5 14.578 1.92 1 97.94 39 GLU B C 1
ATOM 1749 O O . GLU B 1 39 ? 16.531 14.562 2.678 1 97.94 39 GLU B O 1
ATOM 1754 N N . ALA B 1 40 ? 18.312 13.531 1.594 1 98 40 ALA B N 1
ATOM 1755 C CA . ALA B 1 40 ? 18.062 12.266 2.271 1 98 40 ALA B CA 1
ATOM 1756 C C . ALA B 1 40 ? 19.359 11.57 2.65 1 98 40 ALA B C 1
ATOM 1758 O O . ALA B 1 40 ? 20.312 11.547 1.865 1 98 40 ALA B O 1
ATOM 1759 N N . ASP B 1 41 ? 19.391 11.078 3.875 1 98.38 41 ASP B N 1
ATOM 1760 C CA . ASP B 1 41 ? 20.422 10.18 4.383 1 98.38 41 ASP B CA 1
ATOM 1761 C C . ASP B 1 41 ? 19.844 8.812 4.723 1 98.38 41 ASP B C 1
ATOM 1763 O O . ASP B 1 41 ? 19.547 8.523 5.883 1 98.38 41 ASP B O 1
ATOM 1767 N N . TYR B 1 42 ? 19.781 7.953 3.73 1 97.69 42 TYR B N 1
ATOM 1768 C CA . TYR B 1 42 ? 19.047 6.699 3.854 1 97.69 42 TYR B CA 1
ATOM 1769 C C . TYR B 1 42 ? 19.734 5.758 4.832 1 97.69 42 TYR B C 1
ATOM 1771 O O . TYR B 1 42 ? 19.062 5.082 5.625 1 97.69 42 TYR B O 1
ATOM 1779 N N . PRO B 1 43 ? 21.078 5.656 4.879 1 98.25 43 PRO B N 1
ATOM 1780 C CA . PRO B 1 43 ? 21.703 4.773 5.863 1 98.25 43 PRO B CA 1
ATOM 1781 C C . PRO B 1 43 ? 21.328 5.129 7.301 1 98.25 43 PRO B C 1
ATOM 1783 O O . PRO B 1 43 ? 21.266 4.25 8.164 1 98.25 43 PRO B O 1
ATOM 1786 N N . LYS B 1 44 ? 20.984 6.371 7.555 1 97.19 44 LYS B N 1
ATOM 1787 C CA . LYS B 1 44 ? 20.641 6.801 8.906 1 97.19 44 LYS B CA 1
ATOM 1788 C C . LYS B 1 44 ? 19.125 6.91 9.062 1 97.19 44 LYS B C 1
ATOM 1790 O O . LYS B 1 44 ? 18.625 7.164 10.164 1 97.19 44 LYS B O 1
ATOM 1795 N N . GLY B 1 45 ? 18.438 6.691 8.008 1 96.69 45 GLY B N 1
ATOM 1796 C CA . GLY B 1 45 ? 16.984 6.797 8.062 1 96.69 45 GLY B CA 1
ATOM 1797 C C . GLY B 1 45 ? 16.5 8.211 8.336 1 96.69 45 GLY B C 1
ATOM 1798 O O . GLY B 1 45 ? 15.523 8.406 9.07 1 96.69 45 GLY B O 1
ATOM 1799 N N . LEU B 1 46 ? 17.172 9.227 7.797 1 97.5 46 LEU B N 1
ATOM 1800 C CA . LEU B 1 46 ? 16.844 10.617 8.078 1 97.5 46 LEU B CA 1
ATOM 1801 C C . LEU B 1 46 ? 16.688 11.414 6.789 1 97.5 46 LEU B C 1
ATOM 1803 O O . LEU B 1 46 ? 17.266 11.055 5.762 1 97.5 46 LEU B O 1
ATOM 1807 N N . ILE B 1 47 ? 15.898 12.461 6.852 1 97.12 47 ILE B N 1
ATOM 1808 C CA . ILE B 1 47 ? 15.727 13.375 5.734 1 97.12 47 ILE B CA 1
ATOM 1809 C C . ILE B 1 47 ? 15.766 14.82 6.238 1 97.12 47 ILE B C 1
ATOM 1811 O O . ILE B 1 47 ? 15.625 15.062 7.441 1 97.12 47 ILE B O 1
ATOM 1815 N N . ARG B 1 48 ? 15.977 15.719 5.336 1 96.56 48 ARG B N 1
ATOM 1816 C CA . ARG B 1 48 ? 15.727 17.141 5.539 1 96.56 48 ARG B CA 1
ATOM 1817 C C . ARG B 1 48 ? 14.586 17.625 4.648 1 96.56 48 ARG B C 1
ATOM 1819 O O . ARG B 1 48 ? 14.484 17.219 3.49 1 96.56 48 ARG B O 1
ATOM 1826 N N . VAL B 1 49 ? 13.766 18.406 5.227 1 94.38 49 VAL B N 1
ATOM 1827 C CA . VAL B 1 49 ? 12.578 18.875 4.527 1 94.38 49 VAL B CA 1
ATOM 1828 C C . VAL B 1 49 ? 12.656 20.391 4.336 1 94.38 49 VAL B C 1
ATOM 1830 O O . VAL B 1 49 ? 12.977 21.125 5.277 1 94.38 49 VAL B O 1
ATOM 1833 N N . ALA B 1 50 ? 12.445 20.812 3.08 1 92.81 50 ALA B N 1
ATOM 1834 C CA . ALA B 1 50 ? 12.305 22.234 2.773 1 92.81 50 ALA B CA 1
ATOM 1835 C C . ALA B 1 50 ? 10.867 22.703 2.961 1 92.81 50 ALA B C 1
ATOM 1837 O O . ALA B 1 50 ? 9.953 22.172 2.326 1 92.81 50 ALA B O 1
ATOM 1838 N N . ILE B 1 51 ? 10.672 23.547 3.908 1 86.81 51 ILE B N 1
ATOM 1839 C CA . ILE B 1 51 ? 9.344 24.078 4.211 1 86.81 51 ILE B CA 1
ATOM 1840 C C . ILE B 1 51 ? 9.203 25.469 3.627 1 86.81 51 ILE B C 1
ATOM 1842 O O . ILE B 1 51 ? 10.07 26.328 3.828 1 86.81 51 ILE B O 1
ATOM 1846 N N . GLU B 1 52 ? 8.266 25.594 2.645 1 69.12 52 GLU B N 1
ATOM 1847 C CA . GLU B 1 52 ? 8.109 26.922 2.064 1 69.12 52 GLU B CA 1
ATOM 1848 C C . GLU B 1 52 ? 7.426 27.875 3.043 1 69.12 52 GLU B C 1
ATOM 1850 O O . GLU B 1 52 ? 6.453 27.516 3.699 1 69.12 52 GLU B O 1
ATOM 1855 N N . GLU B 1 53 ? 8.156 28.703 3.65 1 58.31 53 GLU B N 1
ATOM 1856 C CA . GLU B 1 53 ? 7.598 29.734 4.504 1 58.31 53 GLU B CA 1
ATOM 1857 C C . GLU B 1 53 ? 6.609 30.609 3.734 1 58.31 53 GLU B C 1
ATOM 1859 O O . GLU B 1 53 ? 6.621 30.625 2.502 1 58.31 53 GLU B O 1
ATOM 1864 N N . ASP B 1 54 ? 5.723 31.344 4.391 1 49.97 54 ASP B N 1
ATOM 1865 C CA . ASP B 1 54 ? 4.707 32.281 3.949 1 49.97 54 ASP B CA 1
ATOM 1866 C C . ASP B 1 54 ? 5.18 33.062 2.727 1 49.97 54 ASP B C 1
ATOM 1868 O O . ASP B 1 54 ? 6.281 33.625 2.729 1 49.97 54 ASP B O 1
ATOM 1872 N N . GLU B 1 55 ? 4.559 32.688 1.517 1 44.44 55 GLU B N 1
ATOM 1873 C CA . GLU B 1 55 ? 4.789 33.469 0.295 1 44.44 55 GLU B CA 1
ATOM 1874 C C . GLU B 1 55 ? 4.98 34.938 0.6 1 44.44 55 GLU B C 1
ATOM 1876 O O . GLU B 1 55 ? 5.648 35.656 -0.153 1 44.44 55 GLU B O 1
ATOM 1881 N N . GLU B 1 56 ? 4.023 35.469 1.409 1 44.25 56 GLU B N 1
ATOM 1882 C CA . GLU B 1 56 ? 4.031 36.938 1.527 1 44.25 56 GLU B CA 1
ATOM 1883 C C . GLU B 1 56 ? 5.422 37.438 1.879 1 44.25 56 GLU B C 1
ATOM 1885 O O . GLU B 1 56 ? 5.812 38.531 1.449 1 44.25 56 GLU B O 1
ATOM 1890 N N . SER B 1 57 ? 5.961 36.844 2.801 1 44.22 57 SER B N 1
ATOM 1891 C CA . SER B 1 57 ? 7.18 37.531 3.227 1 44.22 57 SER B CA 1
ATOM 1892 C C . SER B 1 57 ? 8.359 37.156 2.338 1 44.22 57 SER B C 1
ATOM 1894 O O . SER B 1 57 ? 9.43 37.781 2.426 1 44.22 57 SER B O 1
ATOM 1896 N N . GLY B 1 58 ? 8.148 36.469 1.177 1 44.81 58 GLY B N 1
ATOM 1897 C CA . GLY B 1 58 ? 9.266 36.219 0.282 1 44.81 58 GLY B CA 1
ATOM 1898 C C . GLY B 1 58 ? 10.375 35.406 0.935 1 44.81 58 GLY B C 1
ATOM 1899 O O . GLY B 1 58 ? 11.492 35.375 0.422 1 44.81 58 GLY B O 1
ATOM 1900 N N . GLU B 1 59 ? 10.266 35.281 2.246 1 47.03 59 GLU B N 1
ATOM 1901 C CA . GLU B 1 59 ? 11.43 34.75 2.969 1 47.03 59 GLU B CA 1
ATOM 1902 C C . GLU B 1 59 ? 11.711 33.312 2.609 1 47.03 59 GLU B C 1
ATOM 1904 O O . GLU B 1 59 ? 10.836 32.625 2.09 1 47.03 59 GLU B O 1
ATOM 1909 N N . ALA B 1 60 ? 13.055 32.906 3.016 1 52.69 60 ALA B N 1
ATOM 1910 C CA . ALA B 1 60 ? 13.93 31.75 2.783 1 52.69 60 ALA B CA 1
ATOM 1911 C C . ALA B 1 60 ? 13.258 30.453 3.199 1 52.69 60 ALA B C 1
ATOM 1913 O O . ALA B 1 60 ? 12.438 30.422 4.125 1 52.69 60 ALA B O 1
ATOM 1914 N N . LEU B 1 61 ? 13.125 29.438 2.355 1 62.59 61 LEU B N 1
ATOM 1915 C CA . LEU B 1 61 ? 12.93 28.016 2.594 1 62.59 61 LEU B CA 1
ATOM 1916 C C . LEU B 1 61 ? 13.609 27.594 3.893 1 62.59 61 LEU B C 1
ATOM 1918 O O . LEU B 1 61 ? 14.766 27.922 4.137 1 62.59 61 LEU B O 1
ATOM 1922 N N . LEU B 1 62 ? 12.68 27.406 4.922 1 81.81 62 LEU B N 1
ATOM 1923 C CA . LEU B 1 62 ? 13.242 26.781 6.109 1 81.81 62 LEU B CA 1
ATOM 1924 C C . LEU B 1 62 ? 13.562 25.312 5.848 1 81.81 62 LEU B C 1
ATOM 1926 O O . LEU B 1 62 ? 12.734 24.578 5.309 1 81.81 62 LEU B O 1
ATOM 1930 N N . LEU B 1 63 ? 14.844 25.047 6.016 1 90.06 63 LEU B N 1
ATOM 1931 C CA . LEU B 1 63 ? 15.289 23.656 5.945 1 90.06 63 LEU B CA 1
ATOM 1932 C C . LEU B 1 63 ? 15.359 23.047 7.34 1 90.06 63 LEU B C 1
ATOM 1934 O O . LEU B 1 63 ? 15.961 23.625 8.25 1 90.06 63 LEU B O 1
ATOM 1938 N N . THR B 1 64 ? 14.68 21.953 7.535 1 92.19 64 THR B N 1
ATOM 1939 C CA . THR B 1 64 ? 14.758 21.266 8.82 1 92.19 64 THR B CA 1
ATOM 1940 C C . THR B 1 64 ? 16.156 20.688 9.047 1 92.19 64 THR B C 1
ATOM 1942 O O . THR B 1 64 ? 16.953 20.609 8.109 1 92.19 64 THR B O 1
ATOM 1945 N N . ASP B 1 65 ? 16.453 20.359 10.344 1 94.62 65 ASP B N 1
ATOM 1946 C CA . ASP B 1 65 ? 17.547 19.438 10.578 1 94.62 65 ASP B CA 1
ATOM 1947 C C . ASP B 1 65 ? 17.219 18.047 10.055 1 94.62 65 ASP B C 1
ATOM 1949 O O . ASP B 1 65 ? 16.188 17.844 9.414 1 94.62 65 ASP B O 1
ATOM 1953 N N . TRP B 1 66 ? 18.203 17.125 10.219 1 96.81 66 TRP B N 1
ATOM 1954 C CA . TRP B 1 66 ? 17.906 15.727 9.922 1 96.81 66 TRP B CA 1
ATOM 1955 C C . TRP B 1 66 ? 16.812 15.195 10.844 1 96.81 66 TRP B C 1
ATOM 1957 O O . TRP B 1 66 ? 16.969 15.172 12.062 1 96.81 66 TRP B O 1
ATOM 1967 N N . ILE B 1 67 ? 15.695 14.828 10.273 1 95.5 67 ILE B N 1
ATOM 1968 C CA . ILE B 1 67 ? 14.57 14.336 11.062 1 95.5 67 ILE B CA 1
ATOM 1969 C C . ILE B 1 67 ? 14.133 12.969 10.547 1 95.5 67 ILE B C 1
ATOM 1971 O O . ILE B 1 67 ? 14.328 12.656 9.367 1 95.5 67 ILE B O 1
ATOM 1975 N N . PRO B 1 68 ? 13.602 12.125 11.461 1 96.38 68 PRO B N 1
ATOM 1976 C CA . PRO B 1 68 ? 13.078 10.836 11 1 96.38 68 PRO B CA 1
ATOM 1977 C C . PRO B 1 68 ? 11.742 10.977 10.266 1 96.38 68 PRO B C 1
ATOM 1979 O O . PRO B 1 68 ? 11.102 12.031 10.336 1 96.38 68 PRO B O 1
ATOM 1982 N N . TRP B 1 69 ? 11.367 10.039 9.523 1 95.31 69 TRP B N 1
ATOM 1983 C CA . TRP B 1 69 ? 10.023 9.961 8.945 1 95.31 69 TRP B CA 1
ATOM 1984 C C . TRP B 1 69 ? 9.242 8.797 9.531 1 95.31 69 TRP B C 1
ATOM 1986 O O . TRP B 1 69 ? 9.828 7.824 10.008 1 95.31 69 TRP B O 1
ATOM 1996 N N . LEU B 1 70 ? 7.93 8.992 9.477 1 92.31 70 LEU B N 1
ATOM 1997 C CA . LEU B 1 70 ? 7.047 7.926 9.938 1 92.31 70 LEU B CA 1
ATOM 1998 C C . LEU B 1 70 ? 6.91 6.836 8.883 1 92.31 70 LEU B C 1
ATOM 2000 O O . LEU B 1 70 ? 6.809 7.133 7.688 1 92.31 70 LEU B O 1
ATOM 2004 N N . THR B 1 71 ? 6.977 5.59 9.336 1 92.81 71 THR B N 1
ATOM 2005 C CA . THR B 1 71 ? 6.73 4.422 8.492 1 92.81 71 THR B CA 1
ATOM 2006 C C . THR B 1 71 ? 5.52 3.643 8.992 1 92.81 71 THR B C 1
ATOM 2008 O O . THR B 1 71 ? 4.98 3.938 10.062 1 92.81 71 THR B O 1
ATOM 2011 N N . GLN B 1 72 ? 5.047 2.768 8.141 1 91.31 72 GLN B N 1
ATOM 2012 C CA . GLN B 1 72 ? 3.846 2.018 8.492 1 91.31 72 GLN B CA 1
ATOM 2013 C C . GLN B 1 72 ? 4.062 1.194 9.758 1 91.31 72 GLN B C 1
ATOM 2015 O O . GLN B 1 72 ? 3.156 1.061 10.586 1 91.31 72 GLN B O 1
ATOM 2020 N N . ARG B 1 73 ? 5.25 0.561 9.883 1 92.56 73 ARG B N 1
ATOM 2021 C CA . ARG B 1 73 ? 5.598 -0.237 11.055 1 92.56 73 ARG B CA 1
ATOM 2022 C C . ARG B 1 73 ? 7.094 -0.156 11.344 1 92.56 73 ARG B C 1
ATOM 2024 O O . ARG B 1 73 ? 7.91 -0.165 10.422 1 92.56 73 ARG B O 1
ATOM 2031 N N . ALA B 1 74 ? 7.477 -0.131 12.617 1 93.44 74 ALA B N 1
ATOM 2032 C CA . ALA B 1 74 ? 8.859 -0.049 13.078 1 93.44 74 ALA B CA 1
ATOM 2033 C C . ALA B 1 74 ? 9.047 -0.799 14.391 1 93.44 74 ALA B C 1
ATOM 2035 O O . ALA B 1 74 ? 9.789 -0.347 15.273 1 93.44 74 ALA B O 1
ATOM 2036 N N . GLY B 1 75 ? 8.328 -1.884 14.625 1 95.44 75 GLY B N 1
ATOM 2037 C CA . GLY B 1 75 ? 8.469 -2.783 15.766 1 95.44 75 GLY B CA 1
ATOM 2038 C C . GLY B 1 75 ? 9.164 -4.082 15.414 1 95.44 75 GLY B C 1
ATOM 2039 O O . GLY B 1 75 ? 10.227 -4.074 14.789 1 95.44 75 GLY B O 1
ATOM 2040 N N . LYS B 1 76 ? 8.508 -5.215 15.891 1 95.06 76 LYS B N 1
ATOM 2041 C CA . LYS B 1 76 ? 9.062 -6.512 15.516 1 95.06 76 LYS B CA 1
ATOM 2042 C C . LYS B 1 76 ? 9.023 -6.703 14 1 95.06 76 LYS B C 1
ATOM 2044 O O . LYS B 1 76 ? 9.961 -7.254 13.414 1 95.06 76 LYS B O 1
ATOM 2049 N N . ASP B 1 77 ? 7.902 -6.371 13.406 1 94.75 77 ASP B N 1
ATOM 2050 C CA . ASP B 1 77 ? 7.852 -6.207 11.953 1 94.75 77 ASP B CA 1
ATOM 2051 C C . ASP B 1 77 ? 8.25 -4.789 11.547 1 94.75 77 ASP B C 1
ATOM 2053 O O . ASP B 1 77 ? 7.934 -3.826 12.25 1 94.75 77 ASP B O 1
ATOM 2057 N N . ARG B 1 78 ? 9.023 -4.664 10.484 1 95.94 78 ARG B N 1
ATOM 2058 C CA . ARG B 1 78 ? 9.484 -3.369 9.992 1 95.94 78 ARG B CA 1
ATOM 2059 C C . ARG B 1 78 ? 9.156 -3.193 8.516 1 95.94 78 ARG B C 1
ATOM 2061 O O . ARG B 1 78 ? 9.148 -4.164 7.758 1 95.94 78 ARG B O 1
ATOM 2068 N N . PHE B 1 79 ? 8.812 -2.031 8.242 1 95.94 79 PHE B N 1
ATOM 2069 C CA . PHE B 1 79 ? 8.484 -1.68 6.867 1 95.94 79 PHE B CA 1
ATOM 2070 C C . PHE B 1 79 ? 9.352 -0.531 6.375 1 95.94 79 PHE B C 1
ATOM 2072 O O . PHE B 1 79 ? 9.391 0.538 6.992 1 95.94 79 PHE B O 1
ATOM 2079 N N . TRP B 1 80 ? 10.117 -0.803 5.238 1 97 80 TRP B N 1
ATOM 2080 C CA . TRP B 1 80 ? 10.984 0.212 4.652 1 97 80 TRP B CA 1
ATOM 2081 C C . TRP B 1 80 ? 10.469 0.634 3.277 1 97 80 TRP B C 1
ATOM 2083 O O . TRP B 1 80 ? 10.344 -0.196 2.373 1 97 80 TRP B O 1
ATOM 2093 N N . TRP B 1 81 ? 10.164 1.817 3.061 1 96.69 81 TRP B N 1
ATOM 2094 C CA . TRP B 1 81 ? 9.859 2.537 1.828 1 96.69 81 TRP B CA 1
ATOM 2095 C C . TRP B 1 81 ? 10.195 4.02 1.967 1 96.69 81 TRP B C 1
ATOM 2097 O O . TRP B 1 81 ? 9.336 4.828 2.326 1 96.69 81 TRP B O 1
ATOM 2107 N N . ALA B 1 82 ? 11.359 4.43 1.716 1 96.38 82 ALA B N 1
ATOM 2108 C CA . ALA B 1 82 ? 11.891 5.746 2.061 1 96.38 82 ALA B CA 1
ATOM 2109 C C . ALA B 1 82 ? 11.305 6.832 1.166 1 96.38 82 ALA B C 1
ATOM 2111 O O . ALA B 1 82 ? 11.156 6.633 -0.043 1 96.38 82 ALA B O 1
ATOM 2112 N N . PRO B 1 83 ? 10.883 7.98 1.802 1 95.75 83 PRO B N 1
ATOM 2113 C CA . PRO B 1 83 ? 10.555 9.117 0.939 1 95.75 83 PRO B CA 1
ATOM 2114 C C . PRO B 1 83 ? 11.734 9.578 0.096 1 95.75 83 PRO B C 1
ATOM 2116 O O . PRO B 1 83 ? 12.891 9.383 0.484 1 95.75 83 PRO B O 1
ATOM 2119 N N . GLU B 1 84 ? 11.445 10.156 -1.023 1 96.12 84 GLU B N 1
ATOM 2120 C CA . GLU B 1 84 ? 12.5 10.555 -1.955 1 96.12 84 GLU B CA 1
ATOM 2121 C C . GLU B 1 84 ? 12.562 12.07 -2.098 1 96.12 84 GLU B C 1
ATOM 2123 O O . GLU B 1 84 ? 11.578 12.766 -1.833 1 96.12 84 GLU B O 1
ATOM 2128 N N . VAL B 1 85 ? 13.703 12.516 -2.516 1 95.88 85 VAL B N 1
ATOM 2129 C CA . VAL B 1 85 ? 13.898 13.945 -2.723 1 95.88 85 VAL B CA 1
ATOM 2130 C C . VAL B 1 85 ? 12.859 14.477 -3.703 1 95.88 85 VAL B C 1
ATOM 2132 O O . VAL B 1 85 ? 12.609 13.859 -4.742 1 95.88 85 VAL B O 1
ATOM 2135 N N . GLY B 1 86 ? 12.195 15.547 -3.342 1 93.5 86 GLY B N 1
ATOM 2136 C CA . GLY B 1 86 ? 11.164 16.156 -4.164 1 93.5 86 GLY B CA 1
ATOM 2137 C C . GLY B 1 86 ? 9.758 15.781 -3.732 1 93.5 86 GLY B C 1
ATOM 2138 O O . GLY B 1 86 ? 8.789 16.438 -4.121 1 93.5 86 GLY B O 1
ATOM 2139 N N . GLU B 1 87 ? 9.664 14.734 -3.01 1 94.62 87 GLU B N 1
ATOM 2140 C CA . GLU B 1 87 ? 8.359 14.266 -2.557 1 94.62 87 GLU B CA 1
ATOM 2141 C C . GLU B 1 87 ? 7.77 15.203 -1.509 1 94.62 87 GLU B C 1
ATOM 2143 O O . GLU B 1 87 ? 8.484 15.688 -0.628 1 94.62 87 GLU B O 1
ATOM 2148 N N . ALA B 1 88 ? 6.445 15.453 -1.587 1 91.69 88 ALA B N 1
ATOM 2149 C CA . ALA B 1 88 ? 5.742 16.266 -0.597 1 91.69 88 ALA B CA 1
ATOM 2150 C C . ALA B 1 88 ? 5.543 15.492 0.705 1 91.69 88 ALA B C 1
ATOM 2152 O O . ALA B 1 88 ? 5.215 14.305 0.685 1 91.69 88 ALA B O 1
ATOM 2153 N N . VAL B 1 89 ? 5.785 16.188 1.829 1 91.81 89 VAL B N 1
ATOM 2154 C CA . VAL B 1 89 ? 5.605 15.594 3.146 1 91.81 89 VAL B CA 1
ATOM 2155 C C . VAL B 1 89 ? 4.992 16.609 4.102 1 91.81 89 VAL B C 1
ATOM 2157 O O . VAL B 1 89 ? 5.02 17.812 3.832 1 91.81 89 VAL B O 1
ATOM 2160 N N . VAL B 1 90 ? 4.355 16.078 5.191 1 87.69 90 VAL B N 1
ATOM 2161 C CA . VAL B 1 90 ? 3.904 16.906 6.309 1 87.69 90 VAL B CA 1
ATOM 2162 C C . VAL B 1 90 ? 4.867 16.75 7.484 1 87.69 90 VAL B C 1
ATOM 2164 O O . VAL B 1 90 ? 5.137 15.625 7.93 1 87.69 90 VAL B O 1
ATOM 2167 N N . VAL B 1 91 ? 5.371 17.891 7.902 1 88.75 91 VAL B N 1
ATOM 2168 C CA . VAL B 1 91 ? 6.246 17.875 9.07 1 88.75 91 VAL B CA 1
ATOM 2169 C C . VAL B 1 91 ? 5.434 18.172 10.328 1 88.75 91 VAL B C 1
ATOM 2171 O O . VAL B 1 91 ? 4.676 19.141 10.375 1 88.75 91 VAL B O 1
ATOM 2174 N N . MET B 1 92 ? 5.559 17.25 11.258 1 86.12 92 MET B N 1
ATOM 2175 C CA . MET B 1 92 ? 4.918 17.391 12.562 1 86.12 92 MET B CA 1
ATOM 2176 C C . MET B 1 92 ? 5.941 17.766 13.633 1 86.12 92 MET B C 1
ATOM 2178 O O . MET B 1 92 ? 6.938 17.062 13.812 1 86.12 92 MET B O 1
ATOM 2182 N N . ALA B 1 93 ? 5.656 18.859 14.266 1 82.94 93 ALA B N 1
ATOM 2183 C CA . ALA B 1 93 ? 6.543 19.328 15.32 1 82.94 93 ALA B CA 1
ATOM 2184 C C . ALA B 1 93 ? 5.785 19.531 16.625 1 82.94 93 ALA B C 1
ATOM 2186 O O . ALA B 1 93 ? 5.332 20.641 16.938 1 82.94 93 ALA B O 1
ATOM 2187 N N . PRO B 1 94 ? 5.754 18.5 17.484 1 71.94 94 PRO B N 1
ATOM 2188 C CA . PRO B 1 94 ? 4.977 18.594 18.719 1 71.94 94 PRO B CA 1
ATOM 2189 C C . PRO B 1 94 ? 5.477 19.703 19.641 1 71.94 94 PRO B C 1
ATOM 2191 O O . PRO B 1 94 ? 4.688 20.297 20.375 1 71.94 94 PRO B O 1
ATOM 2194 N N . SER B 1 95 ? 6.777 19.891 19.578 1 71.25 95 SER B N 1
ATOM 2195 C CA . SER B 1 95 ? 7.352 20.922 20.438 1 71.25 95 SER B CA 1
ATOM 2196 C C . SER B 1 95 ? 7.223 22.312 19.812 1 71.25 95 SER B C 1
ATOM 2198 O O . SER B 1 95 ? 7.488 23.312 20.469 1 71.25 95 SER B O 1
ATOM 2200 N N . GLY B 1 96 ? 6.754 22.281 18.609 1 74.69 96 GLY B N 1
ATOM 2201 C CA . GLY B 1 96 ? 6.719 23.547 17.875 1 74.69 96 GLY B CA 1
ATOM 2202 C C . GLY B 1 96 ? 8.008 23.844 17.141 1 74.69 96 GLY B C 1
ATOM 2203 O O . GLY B 1 96 ? 8.07 24.766 16.328 1 74.69 96 GLY B O 1
ATOM 2204 N N . GLU B 1 97 ? 9.055 23.125 17.547 1 76.38 97 GLU B N 1
ATOM 2205 C CA . GLU B 1 97 ? 10.328 23.266 16.844 1 76.38 97 GLU B CA 1
ATOM 2206 C C . GLU B 1 97 ? 10.398 22.344 15.625 1 76.38 97 GLU B C 1
ATOM 2208 O O . GLU B 1 97 ? 10.641 21.141 15.766 1 76.38 97 GLU B O 1
ATOM 2213 N N . ILE B 1 98 ? 10.219 22.938 14.461 1 75.75 98 ILE B N 1
ATOM 2214 C CA . ILE B 1 98 ? 10.094 22.188 13.219 1 75.75 98 ILE B CA 1
ATOM 2215 C C . ILE B 1 98 ? 11.391 21.422 12.945 1 75.75 98 ILE B C 1
ATOM 2217 O O . ILE B 1 98 ? 11.367 20.344 12.336 1 75.75 98 ILE B O 1
ATOM 2221 N N . SER B 1 99 ? 12.5 21.969 13.445 1 78.56 99 SER B N 1
ATOM 2222 C CA . SER B 1 99 ? 13.797 21.344 13.195 1 78.56 99 SER B CA 1
ATOM 2223 C C . SER B 1 99 ? 13.914 20 13.883 1 78.56 99 SER B C 1
ATOM 2225 O O . SER B 1 99 ? 14.766 19.188 13.531 1 78.56 99 SER B O 1
ATOM 2227 N N . GLN B 1 100 ? 12.984 19.75 14.82 1 78.62 100 GLN B N 1
ATOM 2228 C CA . GLN B 1 100 ? 13.07 18.516 15.586 1 78.62 100 GLN B CA 1
ATOM 2229 C C . GLN B 1 100 ? 11.805 17.672 15.422 1 78.62 100 GLN B C 1
ATOM 2231 O O . GLN B 1 100 ? 11.422 16.938 16.328 1 78.62 100 GLN B O 1
ATOM 2236 N N . GLY B 1 101 ? 11.188 17.766 14.367 1 87.25 101 GLY B N 1
ATOM 2237 C CA . GLY B 1 101 ? 9.93 17.078 14.164 1 87.25 101 GLY B CA 1
ATOM 2238 C C . GLY B 1 101 ? 10.094 15.766 13.398 1 87.25 101 GLY B C 1
ATOM 2239 O O . GLY B 1 101 ? 11.18 15.18 13.391 1 87.25 101 GLY B O 1
ATOM 2240 N N . PHE B 1 102 ? 9.078 15.156 13.008 1 92.56 102 PHE B N 1
ATOM 2241 C CA . PHE B 1 102 ? 9.008 13.977 12.156 1 92.56 102 PHE B CA 1
ATOM 2242 C C . PHE B 1 102 ? 8.219 14.273 10.883 1 92.56 102 PHE B C 1
ATOM 2244 O O . PHE B 1 102 ? 7.309 15.102 10.891 1 92.56 102 PHE B O 1
ATOM 2251 N N . ALA B 1 103 ? 8.656 13.625 9.867 1 93.12 103 ALA B N 1
ATOM 2252 C CA . ALA B 1 103 ? 7.969 13.812 8.594 1 93.12 103 ALA B CA 1
ATOM 2253 C C . ALA B 1 103 ? 6.98 12.688 8.328 1 93.12 103 ALA B C 1
ATOM 2255 O O . ALA B 1 103 ? 7.273 11.516 8.594 1 93.12 103 ALA B O 1
ATOM 2256 N N . MET B 1 104 ? 5.875 13.031 7.871 1 90.75 104 MET B N 1
ATOM 2257 C CA . MET B 1 104 ? 4.887 12.078 7.379 1 90.75 104 MET B CA 1
ATOM 2258 C C . MET B 1 104 ? 4.75 12.172 5.859 1 90.75 104 MET B C 1
ATOM 2260 O O . MET B 1 104 ? 4.332 13.203 5.332 1 90.75 104 MET B O 1
ATOM 2264 N N . PRO B 1 105 ? 5.105 11.07 5.184 1 86.56 105 PRO B N 1
ATOM 2265 C CA . PRO B 1 105 ? 4.957 11.109 3.725 1 86.56 105 PRO B CA 1
ATOM 2266 C C . PRO B 1 105 ? 3.496 11.172 3.281 1 86.56 105 PRO B C 1
ATOM 2268 O O . PRO B 1 105 ? 2.6 10.812 4.047 1 86.56 105 PRO B O 1
ATOM 2271 N N . GLY B 1 106 ? 3.283 11.727 1.938 1 72.69 106 GLY B N 1
ATOM 2272 C CA . GLY B 1 106 ? 2.184 11.023 1.293 1 72.69 106 GLY B CA 1
ATOM 2273 C C . GLY B 1 106 ? 1.115 11.953 0.753 1 72.69 106 GLY B C 1
ATOM 2274 O O . GLY B 1 106 ? -0.005 11.523 0.47 1 72.69 106 GLY B O 1
ATOM 2275 N N . ALA B 1 107 ? 1.36 13.25 0.509 1 79.88 107 ALA B N 1
ATOM 2276 C CA . ALA B 1 107 ? 0.268 13.867 -0.245 1 79.88 107 ALA B CA 1
ATOM 2277 C C . ALA B 1 107 ? 0.625 13.992 -1.723 1 79.88 107 ALA B C 1
ATOM 2279 O O . ALA B 1 107 ? 1.746 14.375 -2.066 1 79.88 107 ALA B O 1
ATOM 2280 N N . PHE B 1 108 ? -0.342 13.602 -2.547 1 89.62 108 PHE B N 1
ATOM 2281 C CA . PHE B 1 108 ? -0.143 13.797 -3.979 1 89.62 108 PHE B CA 1
ATOM 2282 C C . PHE B 1 108 ? 0.078 15.266 -4.297 1 89.62 108 PHE B C 1
ATOM 2284 O O . PHE B 1 108 ? -0.386 16.141 -3.562 1 89.62 108 PHE B O 1
ATOM 2291 N N . SER B 1 109 ? 0.855 15.523 -5.238 1 87.94 109 SER B N 1
ATOM 2292 C CA . SER B 1 109 ? 1.197 16.875 -5.672 1 87.94 109 SER B CA 1
ATOM 2293 C C . SER B 1 109 ? 1.113 17 -7.188 1 87.94 109 SER B C 1
ATOM 2295 O O . SER B 1 109 ? 0.848 16.031 -7.887 1 87.94 109 SER B O 1
ATOM 2297 N N . THR B 1 110 ? 1.258 18.234 -7.664 1 88.62 110 THR B N 1
ATOM 2298 C CA . THR B 1 110 ? 1.26 18.484 -9.102 1 88.62 110 THR B CA 1
ATOM 2299 C C . THR B 1 110 ? 2.373 17.703 -9.781 1 88.62 110 THR B C 1
ATOM 2301 O O . THR B 1 110 ? 2.178 17.156 -10.875 1 88.62 110 THR B O 1
ATOM 2304 N N . ASP B 1 111 ? 3.521 17.609 -9.164 1 90.06 111 ASP B N 1
ATOM 2305 C CA . ASP B 1 111 ? 4.66 16.891 -9.727 1 90.06 111 ASP B CA 1
ATOM 2306 C C . ASP B 1 111 ? 4.445 15.383 -9.648 1 90.06 111 ASP B C 1
ATOM 2308 O O . ASP B 1 111 ? 4.945 14.633 -10.492 1 90.06 111 ASP B O 1
ATOM 2312 N N . TYR B 1 112 ? 3.746 14.922 -8.672 1 92.81 112 TYR B N 1
ATOM 2313 C CA . TYR B 1 112 ? 3.436 13.516 -8.445 1 92.81 112 TYR B CA 1
ATOM 2314 C C . TYR B 1 112 ? 1.951 13.328 -8.164 1 92.81 112 TYR B C 1
ATOM 2316 O O . TYR B 1 112 ? 1.557 13.07 -7.023 1 92.81 112 TYR B O 1
ATOM 2324 N N . PRO B 1 113 ? 1.173 13.422 -9.195 1 93 113 PRO B N 1
ATOM 2325 C CA . PRO B 1 113 ? -0.278 13.305 -9.023 1 93 113 PRO B CA 1
ATOM 2326 C C . PRO B 1 113 ? -0.727 11.875 -8.734 1 93 113 PRO B C 1
ATOM 2328 O O . PRO B 1 113 ? 0.072 10.938 -8.836 1 93 113 PRO B O 1
ATOM 2331 N N . GLN B 1 114 ? -1.976 11.773 -8.32 1 93.88 114 GLN B N 1
ATOM 2332 C CA . GLN B 1 114 ? -2.529 10.445 -8.102 1 93.88 114 GLN B CA 1
ATOM 2333 C C . GLN B 1 114 ? -2.459 9.602 -9.375 1 93.88 114 GLN B C 1
ATOM 2335 O O . GLN B 1 114 ? -2.436 10.148 -10.484 1 93.88 114 GLN B O 1
ATOM 2340 N N . ILE B 1 115 ? -2.486 8.32 -9.289 1 95.06 115 ILE B N 1
ATOM 2341 C CA . ILE B 1 115 ? -2.268 7.422 -10.414 1 95.06 115 ILE B CA 1
ATOM 2342 C C . ILE B 1 115 ? -3.574 6.719 -10.773 1 95.06 115 ILE B C 1
ATOM 2344 O O . ILE B 1 115 ? -3.621 5.922 -11.711 1 95.06 115 ILE B O 1
ATOM 2348 N N . GLU B 1 116 ? -4.582 6.914 -10.031 1 96.25 116 GLU B N 1
ATOM 2349 C CA . GLU B 1 116 ? -5.914 6.344 -10.219 1 96.25 116 GLU B CA 1
ATOM 2350 C C . GLU B 1 116 ? -7 7.34 -9.828 1 96.25 116 GLU B C 1
ATOM 2352 O O . GLU B 1 116 ? -6.715 8.375 -9.219 1 96.25 116 GLU B O 1
ATOM 2357 N N . ASP B 1 117 ? -8.25 7.051 -10.172 1 96.75 117 ASP B N 1
ATOM 2358 C CA . ASP B 1 117 ? -9.359 7.934 -9.82 1 96.75 117 ASP B CA 1
ATOM 2359 C C . ASP B 1 117 ? -10.57 7.129 -9.352 1 96.75 117 ASP B C 1
ATOM 2361 O O . ASP B 1 117 ? -11.688 7.652 -9.297 1 96.75 117 ASP B O 1
ATOM 2365 N N . LYS B 1 118 ? -10.328 5.855 -9.109 1 96.5 118 LYS B N 1
ATOM 2366 C CA . LYS B 1 118 ? -11.398 4.996 -8.617 1 96.5 118 LYS B CA 1
ATOM 2367 C C . LYS B 1 118 ? -11.133 4.539 -7.188 1 96.5 118 LYS B C 1
ATOM 2369 O O . LYS B 1 118 ? -10.023 4.117 -6.867 1 96.5 118 LYS B O 1
ATOM 2374 N N . GLU B 1 119 ? -12.141 4.598 -6.355 1 96.06 119 GLU B N 1
ATOM 2375 C CA . GLU B 1 119 ? -12.023 4.168 -4.965 1 96.06 119 GLU B CA 1
ATOM 2376 C C . GLU B 1 119 ? -11.977 2.645 -4.863 1 96.06 119 GLU B C 1
ATOM 2378 O O . GLU B 1 119 ? -11.625 2.1 -3.814 1 96.06 119 GLU B O 1
ATOM 2383 N N . THR B 1 120 ? -12.297 1.898 -5.934 1 97.5 120 THR B N 1
ATOM 2384 C CA . THR B 1 120 ? -12.352 0.44 -5.906 1 97.5 120 THR B CA 1
ATOM 2385 C C . THR B 1 120 ? -10.977 -0.155 -6.207 1 97.5 120 THR B C 1
ATOM 2387 O O . THR B 1 120 ? -10.805 -1.375 -6.172 1 97.5 120 THR B O 1
ATOM 2390 N N . ILE B 1 121 ? -10.016 0.719 -6.441 1 98.31 121 ILE B N 1
ATOM 2391 C CA . ILE B 1 121 ? -8.695 0.237 -6.844 1 98.31 121 ILE B CA 1
ATOM 2392 C C . ILE B 1 121 ? -7.684 0.52 -5.738 1 98.31 121 ILE B C 1
ATOM 2394 O O . ILE B 1 121 ? -7.66 1.616 -5.172 1 98.31 121 ILE B O 1
ATOM 2398 N N . GLN B 1 122 ? -6.945 -0.431 -5.316 1 98.31 122 GLN B N 1
ATOM 2399 C CA . GLN B 1 122 ? -5.688 -0.295 -4.59 1 98.31 122 GLN B CA 1
ATOM 2400 C C . GLN B 1 122 ? -4.492 -0.542 -5.504 1 98.31 122 GLN B C 1
ATOM 2402 O O . GLN B 1 122 ? -4.371 -1.617 -6.094 1 98.31 122 GLN B O 1
ATOM 2407 N N . LYS B 1 123 ? -3.592 0.455 -5.625 1 98.5 123 LYS B N 1
ATOM 2408 C CA . LYS B 1 123 ? -2.551 0.344 -6.645 1 98.5 123 LYS B CA 1
ATOM 2409 C C . LYS B 1 123 ? -1.232 0.93 -6.148 1 98.5 123 LYS B C 1
ATOM 2411 O O . LYS B 1 123 ? -1.21 2.018 -5.566 1 98.5 123 LYS B O 1
ATOM 2416 N N . THR B 1 124 ? -0.232 0.199 -6.281 1 98.38 124 THR B N 1
ATOM 2417 C CA . THR B 1 124 ? 1.138 0.693 -6.195 1 98.38 124 THR B CA 1
ATOM 2418 C C . THR B 1 124 ? 1.771 0.781 -7.582 1 98.38 124 THR B C 1
ATOM 2420 O O . THR B 1 124 ? 1.73 -0.182 -8.352 1 98.38 124 THR B O 1
ATOM 2423 N N . GLN B 1 125 ? 2.293 1.891 -7.898 1 98.25 125 GLN B N 1
ATOM 2424 C CA . GLN B 1 125 ? 3.068 2.086 -9.117 1 98.25 125 GLN B CA 1
ATOM 2425 C C . GLN B 1 125 ? 4.473 2.592 -8.805 1 98.25 125 GLN B C 1
ATOM 2427 O O . GLN B 1 125 ? 4.633 3.605 -8.125 1 98.25 125 GLN B O 1
ATOM 2432 N N . PHE B 1 126 ? 5.438 1.864 -9.297 1 98.25 126 PHE B N 1
ATOM 2433 C CA . PHE B 1 126 ? 6.828 2.221 -9.062 1 98.25 126 PHE B CA 1
ATOM 2434 C C . PHE B 1 126 ? 7.359 3.115 -10.172 1 98.25 126 PHE B C 1
ATOM 2436 O O . PHE B 1 126 ? 6.734 3.238 -11.227 1 98.25 126 PHE B O 1
ATOM 2443 N N . GLU B 1 127 ? 8.484 3.756 -9.875 1 97.5 127 GLU B N 1
ATOM 2444 C CA . GLU B 1 127 ? 9.07 4.695 -10.828 1 97.5 127 GLU B CA 1
ATOM 2445 C C . GLU B 1 127 ? 9.328 4.031 -12.18 1 97.5 127 GLU B C 1
ATOM 2447 O O . GLU B 1 127 ? 9.227 4.676 -13.219 1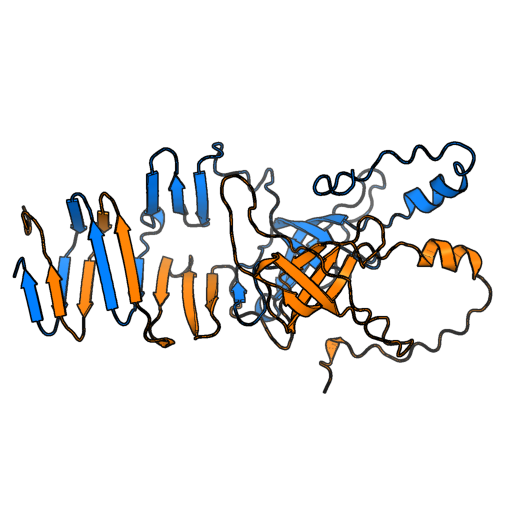 97.5 127 GLU B O 1
ATOM 2452 N N . ASP B 1 128 ? 9.641 2.768 -12.203 1 98.19 128 ASP B N 1
ATOM 2453 C CA . ASP B 1 128 ? 9.977 2.051 -13.43 1 98.19 128 ASP B CA 1
ATOM 2454 C C . ASP B 1 128 ? 8.719 1.519 -14.109 1 98.19 128 ASP B C 1
ATOM 2456 O O . ASP B 1 128 ? 8.797 0.653 -14.984 1 98.19 128 ASP B O 1
ATOM 2460 N N . ASP B 1 129 ? 7.496 1.863 -13.586 1 97.94 129 ASP B N 1
ATOM 2461 C CA . ASP B 1 129 ? 6.176 1.604 -14.156 1 97.94 129 ASP B CA 1
ATOM 2462 C C . ASP B 1 129 ? 5.711 0.184 -13.836 1 97.94 129 ASP B C 1
ATOM 2464 O O . ASP B 1 129 ? 4.688 -0.27 -14.352 1 97.94 129 ASP B O 1
ATOM 2468 N N . SER B 1 130 ? 6.457 -0.502 -13.008 1 98.69 130 SER B N 1
ATOM 2469 C CA . SER B 1 130 ? 5.914 -1.734 -12.445 1 98.69 130 SER B CA 1
ATOM 2470 C C . SER B 1 130 ? 4.691 -1.454 -11.578 1 98.69 130 SER B C 1
ATOM 2472 O O . SER B 1 130 ? 4.633 -0.431 -10.891 1 98.69 130 SER B O 1
ATOM 2474 N N . ILE B 1 131 ? 3.742 -2.441 -11.586 1 98.56 131 ILE B N 1
ATOM 2475 C CA . ILE B 1 131 ? 2.473 -2.193 -10.914 1 98.56 131 ILE B CA 1
ATOM 2476 C C . ILE B 1 131 ? 2.09 -3.41 -10.07 1 98.56 131 ILE B C 1
ATOM 2478 O O . ILE B 1 131 ? 2.256 -4.551 -10.508 1 98.56 131 ILE B O 1
ATOM 2482 N N . ILE B 1 132 ? 1.596 -3.227 -8.859 1 98.69 132 ILE B N 1
ATOM 2483 C CA . ILE B 1 132 ? 0.83 -4.152 -8.031 1 98.69 132 ILE B CA 1
ATOM 2484 C C . ILE B 1 132 ? -0.534 -3.549 -7.707 1 98.69 132 ILE B C 1
ATOM 2486 O O . ILE B 1 132 ? -0.617 -2.447 -7.16 1 98.69 132 ILE B O 1
ATOM 2490 N N . GLN B 1 133 ? -1.588 -4.262 -8.055 1 98.69 133 GLN B N 1
ATOM 2491 C CA . GLN B 1 133 ? -2.9 -3.633 -7.957 1 98.69 133 GLN B CA 1
ATOM 2492 C C . GLN B 1 133 ? -3.986 -4.664 -7.66 1 98.69 133 GLN B C 1
ATOM 2494 O O . GLN B 1 133 ? -3.93 -5.789 -8.156 1 98.69 133 GLN B O 1
ATO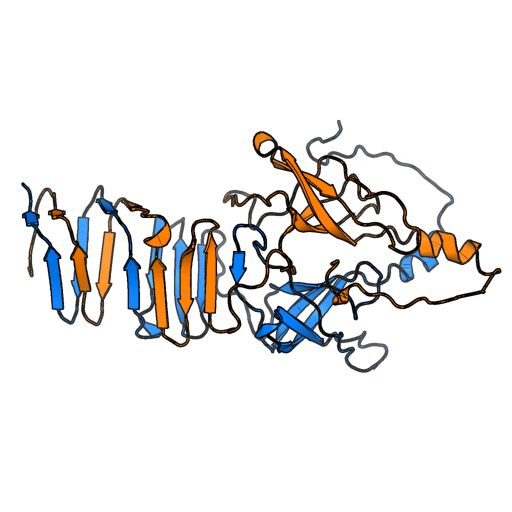M 2499 N N . TYR B 1 134 ? -4.914 -4.305 -6.809 1 98.81 134 TYR B N 1
ATOM 2500 C CA . TYR B 1 134 ? -6.172 -5.031 -6.68 1 98.81 134 TYR B CA 1
ATOM 2501 C C . TYR B 1 134 ? -7.352 -4.152 -7.074 1 98.81 134 TYR B C 1
ATOM 2503 O O . TYR B 1 134 ? -7.512 -3.043 -6.559 1 98.81 134 TYR B O 1
ATOM 2511 N N . ASP B 1 135 ? -8.141 -4.602 -8.07 1 98.69 135 ASP B N 1
ATOM 2512 C CA . ASP B 1 135 ? -9.391 -3.982 -8.5 1 98.69 135 ASP B CA 1
ATOM 2513 C C . ASP B 1 135 ? -10.594 -4.777 -8 1 98.69 135 ASP B C 1
ATOM 2515 O O . ASP B 1 135 ? -10.914 -5.832 -8.555 1 98.69 135 ASP B O 1
ATOM 2519 N N . ARG B 1 136 ? -11.273 -4.262 -6.996 1 97.31 136 ARG B N 1
ATOM 2520 C CA . ARG B 1 136 ? -12.336 -5.059 -6.387 1 97.31 136 ARG B CA 1
ATOM 2521 C C . ARG B 1 136 ? -13.602 -5.023 -7.234 1 97.31 136 ARG B C 1
ATOM 2523 O O . ARG B 1 136 ? -14.57 -5.73 -6.945 1 97.31 136 ARG B O 1
ATOM 2530 N N . GLU B 1 137 ? -13.656 -4.141 -8.258 1 97.31 137 GLU B N 1
ATOM 2531 C CA . GLU B 1 137 ? -14.727 -4.195 -9.242 1 97.31 137 GLU B CA 1
ATOM 2532 C C . GLU B 1 137 ? -14.469 -5.281 -10.281 1 97.31 137 GLU B C 1
ATOM 2534 O O . GLU B 1 137 ? -15.367 -6.066 -10.602 1 97.31 137 GLU B O 1
ATOM 2539 N N . ALA B 1 138 ? -13.289 -5.309 -10.781 1 98.06 138 ALA B N 1
ATOM 2540 C CA . ALA B 1 138 ? -12.914 -6.32 -11.766 1 98.06 138 ALA B CA 1
ATOM 2541 C C . ALA B 1 138 ? -12.57 -7.645 -11.094 1 98.06 138 ALA B C 1
ATOM 2543 O O . ALA B 1 138 ? -12.461 -8.68 -11.75 1 98.06 138 ALA B O 1
ATOM 2544 N N . HIS B 1 139 ? -12.414 -7.621 -9.719 1 98.5 139 HIS B N 1
ATOM 2545 C CA . HIS B 1 139 ? -12.016 -8.773 -8.914 1 98.5 139 HIS B CA 1
ATOM 2546 C C . HIS B 1 139 ? -10.734 -9.398 -9.453 1 98.5 139 HIS B C 1
ATOM 2548 O O . HIS B 1 139 ? -10.68 -10.609 -9.68 1 98.5 139 HIS B O 1
ATOM 2554 N N . GLU B 1 140 ? -9.711 -8.57 -9.625 1 98.75 140 GLU B N 1
ATOM 2555 C CA . GLU B 1 140 ? -8.43 -8.984 -10.188 1 98.75 140 GLU B CA 1
ATOM 2556 C C . GLU B 1 140 ? -7.262 -8.453 -9.359 1 98.75 140 GLU B C 1
ATOM 2558 O O . GLU B 1 140 ? -7.195 -7.258 -9.07 1 98.75 140 GLU B O 1
ATOM 2563 N N . TYR B 1 141 ? -6.461 -9.352 -8.906 1 98.81 141 TYR B N 1
ATOM 2564 C CA . TYR B 1 141 ? -5.156 -8.992 -8.352 1 98.81 141 TYR B CA 1
ATOM 2565 C C . TYR B 1 141 ? -4.062 -9.125 -9.406 1 98.81 141 TYR B C 1
ATOM 2567 O O . TYR B 1 141 ? -3.852 -10.211 -9.953 1 98.81 141 TYR B O 1
ATOM 2575 N N . LYS B 1 142 ? -3.316 -8.047 -9.664 1 98.81 142 LYS B N 1
ATOM 2576 C CA . LYS B 1 142 ? -2.373 -8.016 -10.781 1 98.81 142 LYS B CA 1
ATOM 2577 C C . LYS B 1 142 ? -0.984 -7.586 -10.312 1 98.81 142 LYS B C 1
ATOM 2579 O O . LYS B 1 142 ? -0.842 -6.59 -9.602 1 98.81 142 LYS B O 1
ATOM 2584 N N . ILE B 1 143 ? -0.017 -8.328 -10.609 1 98.88 143 ILE B N 1
ATOM 2585 C CA . ILE B 1 143 ? 1.393 -7.961 -10.555 1 98.88 143 ILE B CA 1
ATOM 2586 C C . ILE B 1 143 ? 1.958 -7.859 -11.969 1 98.88 143 ILE B C 1
ATOM 2588 O O . ILE B 1 143 ? 2.037 -8.859 -12.688 1 98.88 143 ILE B O 1
ATOM 2592 N N . ASP B 1 144 ? 2.314 -6.68 -12.445 1 98.88 144 ASP B N 1
ATOM 2593 C CA . ASP B 1 144 ? 2.822 -6.449 -13.797 1 98.88 144 ASP B CA 1
ATOM 2594 C C . ASP B 1 144 ? 4.188 -5.766 -13.758 1 98.88 144 ASP B C 1
ATOM 2596 O O . ASP B 1 144 ? 4.285 -4.574 -13.469 1 98.88 144 ASP B O 1
ATOM 2600 N N . LEU B 1 145 ? 5.207 -6.5 -14.047 1 98.81 145 LEU B N 1
ATOM 2601 C CA . LEU B 1 145 ? 6.574 -6 -14.031 1 98.81 145 LEU B CA 1
ATOM 2602 C C . LEU B 1 145 ? 7.148 -5.938 -15.445 1 98.81 145 LEU B C 1
ATOM 2604 O O . LEU B 1 145 ? 8.367 -5.891 -15.625 1 98.81 145 LEU B O 1
ATOM 2608 N N . THR B 1 146 ? 6.285 -6.004 -16.422 1 98.25 146 THR B N 1
ATOM 2609 C CA . THR B 1 146 ? 6.73 -6.109 -17.797 1 98.25 146 THR B CA 1
ATOM 2610 C C . THR B 1 146 ? 7.441 -4.836 -18.234 1 98.25 146 THR B C 1
ATOM 2612 O O . THR B 1 146 ? 8.414 -4.887 -19 1 98.25 146 THR B O 1
ATOM 2615 N N . ALA B 1 147 ? 6.961 -3.693 -17.781 1 97.94 147 ALA B N 1
ATOM 2616 C CA . ALA B 1 147 ? 7.551 -2.418 -18.188 1 97.94 147 ALA B CA 1
ATOM 2617 C C . ALA B 1 147 ? 9.031 -2.361 -17.828 1 97.94 147 ALA B C 1
ATOM 2619 O O . ALA B 1 147 ? 9.836 -1.798 -18.562 1 97.94 147 ALA B O 1
ATOM 2620 N N . ALA B 1 148 ? 9.328 -2.98 -16.75 1 98.25 148 ALA B N 1
ATOM 2621 C CA . ALA B 1 148 ? 10.703 -2.945 -16.25 1 98.25 148 ALA B CA 1
ATOM 2622 C C . ALA B 1 148 ? 11.445 -4.23 -16.609 1 98.25 148 ALA B C 1
ATOM 2624 O O . ALA B 1 148 ? 12.594 -4.43 -16.188 1 98.25 148 ALA B O 1
ATOM 2625 N N . GLN B 1 149 ? 10.766 -5.055 -17.391 1 98.44 149 GLN B N 1
ATOM 2626 C CA . GLN B 1 149 ? 11.336 -6.367 -17.688 1 98.44 149 GLN B CA 1
ATOM 2627 C C . GLN B 1 149 ? 11.805 -7.062 -16.406 1 98.44 149 GLN B C 1
ATOM 2629 O O . GLN B 1 149 ? 12.914 -7.586 -16.359 1 98.44 149 GLN B O 1
ATOM 2634 N N . GLY B 1 150 ? 10.953 -7.039 -15.375 1 98.62 150 GLY B N 1
ATOM 2635 C CA . GLY B 1 150 ? 11.297 -7.539 -14.055 1 98.62 150 GLY B CA 1
ATOM 2636 C C . GLY B 1 150 ? 10.969 -9.008 -13.875 1 98.62 150 GLY B C 1
ATOM 2637 O O . GLY B 1 150 ? 10.305 -9.617 -14.711 1 98.62 150 GLY B O 1
ATOM 2638 N N . ARG B 1 151 ? 11.484 -9.586 -12.75 1 98.69 151 ARG B N 1
ATOM 2639 C CA . ARG B 1 151 ? 11.25 -10.992 -12.414 1 98.69 151 ARG B CA 1
ATOM 2640 C C . ARG B 1 151 ? 10.531 -11.125 -11.078 1 98.69 151 ARG B C 1
ATOM 2642 O O . ARG B 1 151 ? 10.625 -10.227 -10.227 1 98.69 151 ARG B O 1
ATOM 2649 N N . ILE B 1 152 ? 9.773 -12.195 -10.945 1 98.56 152 ILE B N 1
ATOM 2650 C CA . ILE B 1 152 ? 9.211 -12.562 -9.648 1 98.56 152 ILE B CA 1
ATOM 2651 C C . ILE B 1 152 ? 9.922 -13.797 -9.109 1 98.56 152 ILE B C 1
ATOM 2653 O O . ILE B 1 152 ? 10.227 -14.727 -9.859 1 98.56 152 ILE B O 1
ATOM 2657 N N . VAL B 1 153 ? 10.312 -13.719 -7.863 1 98.75 153 VAL B N 1
ATOM 2658 C CA . VAL B 1 153 ? 10.969 -14.82 -7.172 1 98.75 153 VAL B CA 1
ATOM 2659 C C . VAL B 1 153 ? 10.172 -15.195 -5.926 1 98.75 153 VAL B C 1
ATOM 2661 O O . VAL B 1 153 ? 9.938 -14.359 -5.051 1 98.75 153 VAL B O 1
ATOM 2664 N N . ILE B 1 154 ? 9.703 -16.422 -5.848 1 98.5 154 ILE B N 1
ATOM 2665 C CA . ILE B 1 154 ? 9 -16.969 -4.691 1 98.5 154 ILE B CA 1
ATOM 2666 C C . ILE B 1 154 ? 9.797 -18.125 -4.109 1 98.5 154 ILE B C 1
ATOM 2668 O O . ILE B 1 154 ? 9.969 -19.156 -4.766 1 98.5 154 ILE B O 1
ATOM 2672 N N . LEU B 1 155 ? 10.336 -17.969 -2.939 1 98.69 155 LEU B N 1
ATOM 2673 C CA . LEU B 1 155 ? 11.07 -18.984 -2.201 1 98.69 155 LEU B CA 1
ATOM 2674 C C . LEU B 1 155 ? 10.32 -19.391 -0.935 1 98.69 155 LEU B C 1
ATOM 2676 O O . LEU B 1 155 ? 10.094 -18.547 -0.053 1 98.69 155 LEU B O 1
ATOM 2680 N N . VAL B 1 156 ? 9.922 -20.672 -0.917 1 98.5 156 VAL B N 1
ATOM 2681 C CA . VAL B 1 156 ? 9.047 -21.062 0.181 1 98.5 156 VAL B CA 1
ATOM 2682 C C . VAL B 1 156 ? 9.352 -22.516 0.585 1 98.5 156 VAL B C 1
ATOM 2684 O O . VAL B 1 156 ? 10.141 -23.188 -0.068 1 98.5 156 VAL B O 1
ATOM 2687 N N . GLN B 1 157 ? 8.805 -22.812 1.844 1 98.38 157 GLN B N 1
ATOM 2688 C CA . GLN B 1 157 ? 8.82 -24.219 2.234 1 98.38 157 GLN B CA 1
ATOM 2689 C C . GLN B 1 157 ? 7.832 -25.031 1.4 1 98.38 157 GLN B C 1
ATOM 2691 O O . GLN B 1 157 ? 8.164 -26.125 0.928 1 98.38 157 GLN B O 1
ATOM 2696 N N . GLU B 1 158 ? 6.613 -24.609 1.204 1 98.38 158 GLU B N 1
ATOM 2697 C CA . GLU B 1 158 ? 5.559 -25.234 0.416 1 98.38 158 GLU B CA 1
ATOM 2698 C C . GLU B 1 158 ? 4.758 -24.203 -0.361 1 98.38 158 GLU B C 1
ATOM 2700 O O . GLU B 1 158 ? 4.52 -23.094 0.132 1 98.38 158 GLU B O 1
ATOM 2705 N N . ALA B 1 159 ? 4.34 -24.562 -1.578 1 98.25 159 ALA B N 1
ATOM 2706 C CA . ALA B 1 159 ? 3.479 -23.703 -2.383 1 98.25 159 ALA B CA 1
ATOM 2707 C C . ALA B 1 159 ? 2.189 -24.422 -2.773 1 98.25 159 ALA B C 1
ATOM 2709 O O . ALA B 1 159 ? 2.219 -25.578 -3.184 1 98.25 159 ALA B O 1
ATOM 2710 N N . GLN B 1 160 ? 1.074 -23.766 -2.504 1 98.12 160 GLN B N 1
ATOM 2711 C CA . GLN B 1 160 ? -0.236 -24.281 -2.895 1 98.12 160 GLN B CA 1
ATOM 2712 C C . GLN B 1 160 ? -1.003 -23.25 -3.723 1 98.12 160 GLN B C 1
ATOM 2714 O O . GLN B 1 160 ? -1.182 -22.109 -3.293 1 98.12 160 GLN B O 1
ATOM 2719 N N . VAL B 1 161 ? -1.332 -23.609 -4.941 1 97.94 161 VAL B N 1
ATOM 2720 C CA . VAL B 1 161 ? -2.189 -22.797 -5.801 1 97.94 161 VAL B CA 1
ATOM 2721 C C . VAL B 1 161 ? -3.48 -23.547 -6.105 1 97.94 161 VAL B C 1
ATOM 2723 O O . VAL B 1 161 ? -3.447 -24.641 -6.703 1 97.94 161 VAL B O 1
ATOM 2726 N N . GLU B 1 162 ? -4.562 -22.984 -5.676 1 98.19 162 GLU B N 1
ATOM 2727 C CA . GLU B 1 162 ? -5.875 -23.578 -5.93 1 98.19 162 GLU B CA 1
ATOM 2728 C C . GLU B 1 162 ? -6.789 -22.609 -6.656 1 98.19 162 GLU B C 1
ATOM 2730 O O . GLU B 1 162 ? -6.988 -21.469 -6.203 1 98.19 162 GLU B O 1
ATOM 2735 N N . ALA B 1 163 ? -7.344 -23.062 -7.754 1 97.88 163 ALA B N 1
ATOM 2736 C CA . ALA B 1 163 ? -8.258 -22.234 -8.539 1 97.88 163 ALA B CA 1
ATOM 2737 C C . ALA B 1 163 ? -9.594 -22.938 -8.75 1 97.88 163 ALA B C 1
ATOM 2739 O O . ALA B 1 163 ? -9.633 -24.125 -9.07 1 97.88 163 ALA B O 1
ATOM 2740 N N . GLN B 1 164 ? -10.633 -22.188 -8.516 1 97.75 164 GLN B N 1
ATOM 2741 C CA . GLN B 1 164 ? -11.953 -22.719 -8.836 1 97.75 164 GLN B CA 1
ATOM 2742 C C . GLN B 1 164 ? -12.188 -22.75 -10.344 1 97.75 164 GLN B C 1
ATOM 2744 O O . GLN B 1 164 ? -13.07 -23.469 -10.82 1 97.75 164 GLN B O 1
ATOM 2749 N N . GLY B 1 165 ? -11.477 -22.016 -11.117 1 97.5 165 GLY B N 1
ATOM 2750 C CA . GLY B 1 165 ? -11.484 -22.016 -12.57 1 97.5 165 GLY B CA 1
ATOM 2751 C C . GLY B 1 165 ? -10.227 -22.625 -13.172 1 97.5 165 GLY B C 1
ATOM 2752 O O . GLY B 1 165 ? -9.836 -23.734 -12.82 1 97.5 165 GLY B O 1
ATOM 2753 N N . ASP B 1 166 ? -9.602 -21.906 -14.164 1 98.12 166 ASP B N 1
ATOM 2754 C CA . ASP B 1 166 ? -8.438 -22.406 -14.891 1 98.12 166 ASP B CA 1
ATOM 2755 C C . ASP B 1 166 ? -7.145 -21.812 -14.336 1 98.12 166 ASP B C 1
ATOM 2757 O O . ASP B 1 166 ? -7.16 -20.75 -13.711 1 98.12 166 ASP B O 1
ATOM 2761 N N . VAL B 1 167 ? -6.039 -22.469 -14.477 1 98.12 167 VAL B N 1
ATOM 2762 C CA . VAL B 1 167 ? -4.684 -21.984 -14.281 1 98.12 167 VAL B CA 1
ATOM 2763 C C . VAL B 1 167 ? -3.926 -22 -15.609 1 98.12 167 VAL B C 1
ATOM 2765 O O . VAL B 1 167 ? -3.75 -23.062 -16.219 1 98.12 167 VAL B O 1
ATOM 2768 N N . ASN B 1 168 ? -3.604 -20.859 -16.047 1 98.31 168 ASN B N 1
ATOM 2769 C CA . ASN B 1 168 ? -2.857 -20.734 -17.297 1 98.31 168 ASN B CA 1
ATOM 2770 C C . ASN B 1 168 ? -1.447 -20.203 -17.062 1 98.31 168 ASN B C 1
ATOM 2772 O O . ASN B 1 168 ? -1.272 -19.156 -16.453 1 98.31 168 ASN B O 1
ATOM 2776 N N . VAL B 1 169 ? -0.453 -20.938 -17.484 1 98.06 169 VAL B N 1
ATOM 2777 C CA . VAL B 1 169 ? 0.944 -20.516 -17.453 1 98.06 169 VAL B CA 1
ATOM 2778 C C . VAL B 1 169 ? 1.477 -20.375 -18.875 1 98.06 169 VAL B C 1
ATOM 2780 O O . VAL B 1 169 ? 1.515 -21.344 -19.625 1 98.06 169 VAL B O 1
ATOM 2783 N N . THR B 1 170 ? 1.814 -19.156 -19.219 1 98.38 170 THR B N 1
ATOM 2784 C CA . THR B 1 170 ? 2.355 -18.891 -20.547 1 98.38 170 THR B CA 1
ATOM 2785 C C . THR B 1 170 ? 3.73 -18.234 -20.453 1 98.38 170 THR B C 1
ATOM 2787 O O . THR B 1 170 ? 3.908 -17.266 -19.719 1 98.38 170 THR B O 1
ATOM 2790 N N . ALA B 1 171 ? 4.676 -18.781 -21.188 1 98 171 ALA B N 1
ATOM 2791 C CA . ALA B 1 171 ? 6.02 -18.203 -21.297 1 98 171 ALA B CA 1
ATOM 2792 C C . ALA B 1 171 ? 6.465 -18.125 -22.75 1 98 171 ALA B C 1
ATOM 2794 O O . ALA B 1 171 ? 6.285 -19.078 -23.516 1 98 171 ALA B O 1
ATOM 2795 N N . GLU B 1 172 ? 6.938 -16.922 -23.125 1 97.38 172 GLU B N 1
ATOM 2796 C CA . GLU B 1 172 ? 7.559 -16.828 -24.453 1 97.38 172 GLU B CA 1
ATOM 2797 C C . GLU B 1 172 ? 8.812 -17.703 -24.516 1 97.38 172 GLU B C 1
ATOM 2799 O O . GLU B 1 172 ? 9.133 -18.25 -25.578 1 97.38 172 GLU B O 1
ATOM 2804 N N . GLY B 1 173 ? 9.539 -17.797 -23.359 1 97.69 173 GLY B N 1
ATOM 2805 C CA . GLY B 1 173 ? 10.688 -18.688 -23.25 1 97.69 173 GLY B CA 1
ATOM 2806 C C . GLY B 1 173 ? 10.312 -20.094 -22.844 1 97.69 173 GLY B C 1
ATOM 2807 O O . GLY B 1 173 ? 9.422 -20.703 -23.422 1 97.69 173 GLY B O 1
ATOM 2808 N N . ASN B 1 174 ? 11.031 -20.672 -21.734 1 97.88 174 ASN B N 1
ATOM 2809 C CA . ASN B 1 174 ? 10.844 -22.047 -21.328 1 97.88 174 ASN B CA 1
ATOM 2810 C C . ASN B 1 174 ? 10.172 -22.141 -19.953 1 97.88 174 ASN B C 1
ATOM 2812 O O . ASN B 1 174 ? 10.297 -21.219 -19.141 1 97.88 174 ASN B O 1
ATOM 2816 N N . VAL B 1 175 ? 9.469 -23.188 -19.781 1 98.19 175 VAL B N 1
ATOM 2817 C CA . VAL B 1 175 ? 8.992 -23.594 -18.469 1 98.19 175 VAL B CA 1
ATOM 2818 C C . VAL B 1 175 ? 9.727 -24.844 -18.016 1 98.19 175 VAL B C 1
ATOM 2820 O O . VAL B 1 175 ? 9.672 -25.891 -18.672 1 98.19 175 VAL B O 1
ATOM 2823 N N . THR B 1 176 ? 10.438 -24.703 -17.031 1 98.19 176 THR B N 1
ATOM 2824 C CA . THR B 1 176 ? 11.172 -25.844 -16.469 1 98.19 176 THR B CA 1
ATOM 2825 C C . THR B 1 176 ? 10.664 -26.188 -15.078 1 98.19 176 THR B C 1
ATOM 2827 O O . THR B 1 176 ? 10.594 -25.328 -14.203 1 98.19 176 THR B O 1
ATOM 2830 N N . VAL B 1 177 ? 10.266 -27.438 -14.883 1 98 177 VAL B N 1
ATOM 2831 C CA . VAL B 1 177 ? 9.859 -27.953 -13.578 1 98 177 VAL B CA 1
ATOM 2832 C C . VAL B 1 177 ? 10.82 -29.047 -13.125 1 98 177 VAL B C 1
ATOM 2834 O O . VAL B 1 177 ? 11 -30.047 -13.82 1 98 177 VAL B O 1
ATOM 2837 N N . THR B 1 178 ? 11.453 -28.75 -12.062 1 98.06 178 THR B N 1
ATOM 2838 C CA . THR B 1 178 ? 12.344 -29.734 -11.445 1 98.06 178 THR B CA 1
ATOM 2839 C C . THR B 1 178 ? 11.875 -30.078 -10.039 1 98.06 178 THR B C 1
ATOM 2841 O O . THR B 1 178 ? 11.68 -29.188 -9.203 1 98.06 178 THR B O 1
ATOM 2844 N N . ALA B 1 179 ? 11.664 -31.391 -9.805 1 97.94 179 ALA B N 1
ATOM 2845 C CA . ALA B 1 179 ? 11.211 -31.906 -8.516 1 97.94 179 ALA B CA 1
ATOM 2846 C C . ALA B 1 179 ? 11.648 -33.344 -8.312 1 97.94 179 ALA B C 1
ATOM 2848 O O . ALA B 1 179 ? 12.094 -34 -9.258 1 97.94 179 ALA B O 1
ATOM 2849 N N . SER B 1 180 ? 11.672 -33.719 -6.973 1 97.69 180 SER B N 1
ATOM 2850 C CA . SER B 1 180 ? 11.922 -35.125 -6.738 1 97.69 180 SER B CA 1
ATOM 2851 C C . SER B 1 180 ? 10.914 -36 -7.477 1 97.69 180 SER B C 1
ATOM 2853 O O . SER B 1 180 ? 11.25 -37.062 -7.965 1 97.69 180 SER B O 1
ATOM 2855 N N . ARG B 1 181 ? 9.625 -35.594 -7.574 1 97.25 181 ARG B N 1
ATOM 2856 C CA . ARG B 1 181 ? 8.539 -36.281 -8.289 1 97.25 181 ARG B CA 1
ATOM 2857 C C . ARG B 1 181 ? 7.547 -35.281 -8.859 1 97.25 181 ARG B C 1
ATOM 2859 O O . ARG B 1 181 ? 7.254 -34.25 -8.219 1 97.25 181 ARG B O 1
ATOM 2866 N N . ILE B 1 182 ? 7.102 -35.5 -10.07 1 97.5 182 ILE B N 1
ATOM 2867 C CA . ILE B 1 182 ? 6.062 -34.688 -10.711 1 97.5 182 ILE B CA 1
ATOM 2868 C C . ILE B 1 182 ? 4.855 -35.594 -11.023 1 97.5 182 ILE B C 1
ATOM 2870 O O . ILE B 1 182 ? 4.969 -36.562 -11.766 1 97.5 182 ILE B O 1
ATOM 2874 N N . ASP B 1 183 ? 3.766 -35.25 -10.422 1 96.5 183 ASP B N 1
ATOM 2875 C CA . ASP B 1 183 ? 2.502 -35.906 -10.703 1 96.5 183 ASP B CA 1
ATOM 2876 C C . ASP B 1 183 ? 1.555 -35 -11.477 1 96.5 183 ASP B C 1
ATOM 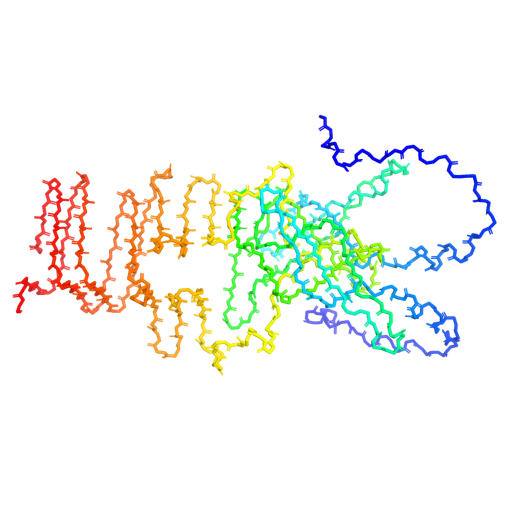2878 O O . ASP B 1 183 ? 1.205 -33.906 -11.008 1 96.5 183 ASP B O 1
ATOM 2882 N N . LEU B 1 184 ? 1.168 -35.438 -12.656 1 95.38 184 LEU B N 1
ATOM 2883 C CA . LEU B 1 184 ? 0.18 -34.719 -13.453 1 95.38 184 LEU B CA 1
ATOM 2884 C C . LEU B 1 184 ? -1.18 -35.406 -13.375 1 95.38 184 LEU B C 1
ATOM 2886 O O . LEU B 1 184 ? -1.307 -36.562 -13.727 1 95.38 184 LEU B O 1
ATOM 2890 N N . ASN B 1 185 ? -2.08 -34.75 -12.859 1 94.81 185 ASN B N 1
ATOM 2891 C CA . ASN B 1 185 ? -3.447 -35.219 -12.656 1 94.81 185 ASN B CA 1
ATOM 2892 C C . ASN B 1 185 ? -3.479 -36.531 -11.859 1 94.81 185 ASN B C 1
ATOM 2894 O O . ASN B 1 185 ? -3.977 -37.531 -12.352 1 94.81 185 ASN B O 1
ATOM 2898 N N . PRO B 1 186 ? -2.994 -36.531 -10.734 1 87.06 186 PRO B N 1
ATOM 2899 C CA . PRO B 1 186 ? -2.918 -37.781 -9.969 1 87.06 186 PRO B CA 1
ATOM 2900 C C . PRO B 1 186 ? -4.281 -38.25 -9.461 1 87.06 186 PRO B C 1
ATOM 2902 O O . PRO B 1 186 ? -5.203 -37.438 -9.32 1 87.06 186 PRO B O 1
#

Organism: Synechococcus elongatus (strain ATCC 33912 / PCC 7942 / FACHB-805) (NCBI:txid1140)

pLDDT: mean 81.78, std 24.47, range [18.92, 98.88]

Foldseek 3Di:
DPPVPVPPDDPPPDDDPPDVCVVVVVPPLCQKFKFFFAADDVVVQWTKTFTDPDVVVVDDTDIAATEHEDDPDDPPDDDDDHDDGGFMWMWGDPVSRSNYTYTYGDDADPVRHDPDDDPQKDWDADPLRFIFIARNVVRDTDGGCVSVPDDDDDDDPDDDDDDPDDDDDDDPDDDDDDDPDDDDPD/DPDPVPPDDDPPDDDPDCVPVCVVVVLPLCQKFKFFFAADDVVVQWTKTFTDPDVVVVDDGDIAATEHEDDPDDPPDDDDDHDDGGFMWMWGDPPSRSNYTYTYGDDADPVRHDPDDDPQKDWDADPLGWIFMARVVVRDTDGGCVSVPDDDDDDDPDDDDDDPDDDDDDDPDDDDDDDPDDDDPD

Sequence (372 aa):
MAPQWLERGDATTSGVGDYEASDHSRRHGNLLRVGRVAEADYPKGLIRVAIEEDEESGEALLLTDWIPWLTQRAGKDRFWWAPEVGEAVVVMAPSGEISQGFAMPGAFSTDYPQIEDKETIQKTQFEDDSIIQYDREAHEYKIDLTAAQGRIVILVQEAQVEAQGDVNVTAEGNVTVTASRIDLNPMAPQWLERGDATTSGVGDYEASDHSRRHGNLLRVGRVAEADYPKGLIRVAIEEDEESGEALLLTDWIPWLTQRAGKDRFWWAPEVGEAVVVMAPSGEISQGFAMPGAFSTDYPQIEDKETIQKTQFEDDSIIQYDREAHEYKIDLTAAQGRIVILVQEAQVEAQGDVNVTAEGNVTVTASRIDLNP